Protein AF-A0A0A3J1R0-F1 (afdb_monomer_lite)

Structure (mmCIF, N/CA/C/O backbone):
data_AF-A0A0A3J1R0-F1
#
_entry.id   AF-A0A0A3J1R0-F1
#
loop_
_atom_site.group_PDB
_atom_site.id
_atom_site.type_symbol
_atom_site.label_atom_id
_atom_site.label_alt_id
_atom_site.label_comp_id
_atom_site.label_asym_id
_atom_site.label_entity_id
_atom_site.label_seq_id
_atom_site.pdbx_PDB_ins_code
_atom_site.Cartn_x
_atom_site.Cartn_y
_atom_site.Cartn_z
_atom_site.occupancy
_atom_site.B_iso_or_equiv
_atom_site.auth_seq_id
_atom_site.auth_comp_id
_atom_site.auth_asym_id
_atom_site.auth_atom_id
_atom_site.pdbx_PDB_model_num
ATOM 1 N N . MET A 1 1 ? 26.358 -34.279 31.595 1.00 42.81 1 MET A N 1
ATOM 2 C CA . MET A 1 1 ? 25.187 -33.649 30.944 1.00 42.81 1 MET A CA 1
ATOM 3 C C . MET A 1 1 ? 25.689 -32.575 29.991 1.00 42.81 1 MET A C 1
ATOM 5 O O . MET A 1 1 ? 26.320 -31.627 30.441 1.00 42.81 1 MET A O 1
ATOM 9 N N . LEU A 1 2 ? 25.519 -32.784 28.684 1.00 34.94 2 LEU A N 1
ATOM 10 C CA . LEU A 1 2 ? 26.020 -31.901 27.625 1.00 34.94 2 LEU A CA 1
ATOM 11 C C . LEU A 1 2 ? 25.063 -30.716 27.434 1.00 34.94 2 LEU A C 1
ATOM 13 O O . LEU A 1 2 ? 23.875 -30.911 27.193 1.00 34.94 2 LEU A O 1
ATOM 17 N N . LYS A 1 3 ? 25.590 -29.493 27.560 1.00 39.19 3 LYS A N 1
ATOM 18 C CA . LYS A 1 3 ? 24.887 -28.246 27.232 1.00 39.19 3 LYS A CA 1
ATOM 19 C C . LYS A 1 3 ? 24.732 -28.165 25.712 1.00 39.19 3 LYS A C 1
ATOM 21 O O . LYS A 1 3 ? 25.729 -28.180 24.995 1.00 39.19 3 LYS A O 1
ATOM 26 N N . GLY A 1 4 ? 23.493 -28.103 25.231 1.00 35.41 4 GLY A N 1
ATOM 27 C CA . GLY A 1 4 ? 23.196 -27.937 23.810 1.00 35.41 4 GLY A CA 1
ATOM 28 C C . GLY A 1 4 ? 23.630 -26.556 23.324 1.00 35.41 4 GLY A C 1
ATOM 29 O O . GLY A 1 4 ? 23.132 -25.543 23.805 1.00 35.41 4 GLY A O 1
ATOM 30 N N . VAL A 1 5 ? 24.566 -26.522 22.378 1.00 41.38 5 VAL A N 1
ATOM 31 C CA . VAL A 1 5 ? 24.935 -25.321 21.623 1.00 41.38 5 VAL A CA 1
ATOM 32 C C . VAL A 1 5 ? 24.052 -25.277 20.381 1.00 41.38 5 VAL A C 1
ATOM 34 O O . VAL A 1 5 ? 24.098 -26.189 19.556 1.00 41.38 5 VAL A O 1
ATOM 37 N N . VAL A 1 6 ? 23.242 -24.228 20.237 1.00 40.19 6 VAL A N 1
ATOM 38 C CA . VAL A 1 6 ? 22.473 -23.989 19.011 1.00 40.19 6 VAL A CA 1
ATOM 39 C C . VAL A 1 6 ? 23.379 -23.272 18.014 1.00 40.19 6 VAL A C 1
ATOM 41 O O . VAL A 1 6 ? 23.706 -22.101 18.185 1.00 40.19 6 VAL A O 1
ATOM 44 N N . ILE A 1 7 ? 23.791 -23.983 16.966 1.00 38.12 7 ILE A N 1
ATOM 45 C CA . ILE A 1 7 ? 24.486 -23.405 15.812 1.00 38.12 7 ILE A CA 1
ATOM 46 C C . ILE A 1 7 ? 23.415 -23.015 14.790 1.00 38.12 7 ILE A C 1
ATOM 48 O O . ILE A 1 7 ? 22.885 -23.873 14.084 1.00 38.12 7 ILE A O 1
ATOM 52 N N . MET A 1 8 ? 23.084 -21.725 14.695 1.00 36.69 8 MET A N 1
ATOM 53 C CA . MET A 1 8 ? 22.256 -21.217 13.598 1.00 36.69 8 MET A CA 1
ATOM 54 C C . MET A 1 8 ? 23.105 -21.124 12.327 1.00 36.69 8 MET A C 1
ATOM 56 O O . MET A 1 8 ? 23.958 -20.249 12.190 1.00 36.69 8 MET A O 1
ATOM 60 N N . LYS A 1 9 ? 22.892 -22.057 11.393 1.00 34.16 9 LYS A N 1
ATOM 61 C CA . LYS A 1 9 ? 23.435 -21.959 10.033 1.00 34.16 9 LYS A CA 1
ATOM 62 C C . LYS A 1 9 ? 22.623 -20.941 9.233 1.00 34.16 9 LYS A C 1
ATOM 64 O O . LYS A 1 9 ? 21.399 -20.942 9.290 1.00 34.16 9 LYS A O 1
ATOM 69 N N . ASN A 1 10 ? 23.339 -20.117 8.468 1.00 39.12 10 ASN A N 1
ATOM 70 C CA . ASN A 1 10 ? 22.838 -19.185 7.457 1.00 39.12 10 ASN A CA 1
ATOM 71 C C . ASN A 1 10 ? 21.892 -19.899 6.474 1.00 39.12 10 ASN A C 1
ATOM 73 O O . ASN A 1 10 ? 22.332 -20.480 5.482 1.00 39.12 10 ASN A O 1
ATOM 77 N N . ILE A 1 11 ? 20.588 -19.879 6.746 1.00 39.25 11 ILE A N 1
ATOM 78 C CA . ILE A 1 11 ? 19.568 -20.355 5.813 1.00 39.25 11 ILE A CA 1
ATOM 79 C C . ILE A 1 11 ? 19.004 -19.126 5.100 1.00 39.25 11 ILE A C 1
ATOM 81 O O . ILE A 1 11 ? 18.107 -18.458 5.592 1.00 39.25 11 ILE A O 1
ATOM 85 N N . ASN A 1 12 ? 19.592 -18.831 3.939 1.00 36.41 12 ASN A N 1
ATOM 86 C CA . ASN A 1 12 ? 18.973 -18.186 2.778 1.00 36.41 12 ASN A CA 1
ATOM 87 C C . ASN A 1 12 ? 17.839 -17.175 3.058 1.00 36.41 12 ASN A C 1
ATOM 89 O O . ASN A 1 12 ? 16.655 -17.458 2.862 1.00 36.41 12 ASN A O 1
ATOM 93 N N . ILE A 1 13 ? 18.246 -15.944 3.371 1.00 42.22 13 ILE A N 1
ATOM 94 C CA . ILE A 1 13 ? 17.407 -14.738 3.500 1.00 42.22 13 ILE A CA 1
ATOM 95 C C . ILE A 1 13 ? 16.533 -14.491 2.246 1.00 42.22 13 ILE A C 1
ATOM 97 O O . ILE A 1 13 ? 15.464 -13.898 2.333 1.00 42.22 13 ILE A O 1
ATOM 101 N N . GLN A 1 14 ? 16.908 -15.017 1.074 1.00 34.16 14 GLN A N 1
ATOM 102 C CA . GLN A 1 14 ? 16.141 -14.842 -0.167 1.00 34.16 14 GLN A CA 1
ATOM 103 C C . GLN A 1 14 ? 14.856 -15.685 -0.265 1.00 34.16 14 GLN A C 1
ATOM 105 O O . GLN A 1 14 ? 13.957 -15.312 -1.015 1.00 34.16 14 GLN A O 1
ATOM 110 N N . LYS A 1 15 ? 14.722 -16.792 0.484 1.00 32.72 15 LYS A N 1
ATOM 111 C CA . LYS A 1 15 ? 13.509 -17.641 0.445 1.00 32.72 15 LYS A CA 1
ATOM 112 C C . LYS A 1 15 ? 12.431 -17.234 1.457 1.00 32.72 15 LYS A C 1
ATOM 114 O O . LYS A 1 15 ? 11.333 -17.778 1.411 1.00 32.72 15 LYS A O 1
ATOM 119 N N . GLN A 1 16 ? 12.709 -16.282 2.350 1.00 37.44 16 GLN A N 1
ATOM 120 C CA . GLN A 1 16 ? 11.737 -15.834 3.355 1.00 37.44 16 GLN A CA 1
ATOM 121 C C . GLN A 1 16 ? 10.770 -14.755 2.851 1.00 37.44 16 GLN A C 1
ATOM 123 O O . GLN A 1 16 ? 9.673 -14.657 3.384 1.00 37.44 16 GLN A O 1
ATOM 128 N N . ASN A 1 17 ? 11.079 -14.026 1.773 1.00 35.72 17 ASN A N 1
ATOM 129 C CA . ASN A 1 17 ? 10.131 -13.051 1.203 1.00 35.72 17 ASN A CA 1
ATOM 130 C C . ASN A 1 17 ? 8.869 -13.709 0.613 1.00 35.72 17 ASN A C 1
ATOM 132 O O . ASN A 1 17 ? 7.872 -13.033 0.375 1.00 35.72 17 ASN A O 1
ATOM 136 N N . SER A 1 18 ? 8.909 -15.026 0.383 1.00 36.03 18 SER A N 1
ATOM 137 C CA . SER A 1 18 ? 7.769 -15.836 -0.043 1.00 36.03 18 SER A CA 1
ATOM 138 C C . SER A 1 18 ? 7.114 -16.610 1.100 1.00 36.03 18 SER A C 1
ATOM 140 O O . SER A 1 18 ? 6.303 -17.487 0.810 1.00 36.03 18 SER A O 1
ATOM 142 N N . LEU A 1 19 ? 7.434 -16.338 2.375 1.00 38.00 19 LEU A N 1
ATOM 143 C CA . LEU A 1 19 ? 6.594 -16.762 3.501 1.00 38.00 19 LEU A CA 1
ATOM 144 C C . LEU A 1 19 ? 5.280 -15.970 3.442 1.00 38.00 19 LEU A C 1
ATOM 146 O O . LEU A 1 19 ? 5.062 -15.026 4.185 1.00 38.00 19 LEU A O 1
ATOM 150 N N . ILE A 1 20 ? 4.441 -16.339 2.473 1.00 39.88 20 ILE A N 1
ATOM 151 C CA . ILE A 1 20 ? 3.008 -16.570 2.619 1.00 39.88 20 ILE A CA 1
ATOM 152 C C . ILE A 1 20 ? 2.370 -15.636 3.662 1.00 39.88 20 ILE A C 1
ATOM 154 O O . ILE A 1 20 ? 1.906 -16.061 4.719 1.00 39.88 20 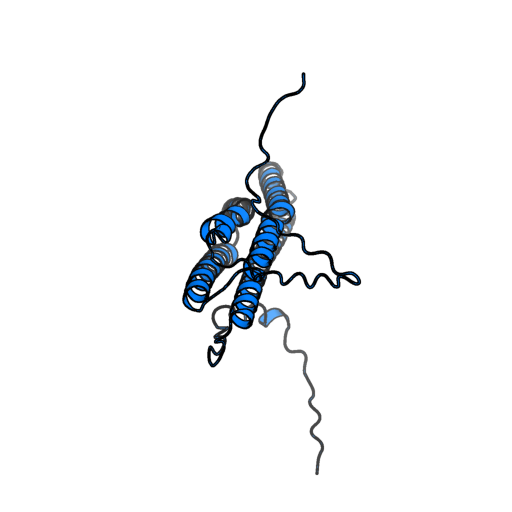ILE A O 1
ATOM 158 N N . TYR A 1 21 ? 2.284 -14.346 3.319 1.00 37.81 21 TYR A N 1
ATOM 159 C CA . TYR A 1 21 ? 1.440 -13.374 4.026 1.00 37.81 21 TYR A CA 1
ATOM 160 C C . TYR A 1 21 ? -0.044 -13.790 4.042 1.00 37.81 21 TYR A C 1
ATOM 162 O O . TYR A 1 21 ? -0.847 -13.208 4.766 1.00 37.81 21 TYR A O 1
ATOM 170 N N . SER A 1 22 ? -0.427 -14.822 3.279 1.00 33.91 22 SER A N 1
ATOM 171 C CA . SER A 1 22 ? -1.764 -15.413 3.297 1.00 33.91 22 SER A CA 1
ATOM 172 C C . SER A 1 22 ? -2.064 -16.288 4.524 1.00 33.91 22 SER A C 1
ATOM 174 O O . SER A 1 22 ? -3.219 -16.677 4.686 1.00 33.91 22 SER A O 1
ATOM 176 N N . HIS A 1 23 ? -1.098 -16.568 5.413 1.00 33.53 23 HIS A N 1
ATOM 177 C CA . HIS A 1 23 ? -1.319 -17.425 6.593 1.00 33.53 23 HIS A CA 1
ATOM 178 C C . HIS A 1 23 ? -0.860 -16.832 7.936 1.00 33.53 23 HIS A C 1
ATOM 180 O O . HIS A 1 23 ? -0.548 -17.574 8.866 1.00 33.53 23 HIS A O 1
ATOM 186 N N . LEU A 1 24 ? -0.916 -15.507 8.109 1.00 41.00 24 LEU A N 1
ATOM 187 C CA . LEU A 1 24 ? -1.026 -14.940 9.461 1.00 41.00 24 LEU A CA 1
ATOM 188 C C . LEU A 1 24 ? -2.465 -15.115 9.972 1.00 41.00 24 LEU A C 1
ATOM 190 O O . LEU A 1 24 ? -3.251 -14.170 10.058 1.00 41.00 24 LEU A O 1
ATOM 194 N N . THR A 1 25 ? -2.818 -16.354 10.311 1.00 38.19 25 THR A N 1
ATOM 195 C CA . THR A 1 25 ? -3.925 -16.644 11.227 1.00 38.19 25 THR A CA 1
ATOM 196 C C . THR A 1 25 ? -3.496 -16.149 12.603 1.00 38.19 25 THR A C 1
ATOM 198 O O . THR A 1 25 ? -2.843 -16.855 13.366 1.00 38.19 25 THR A O 1
ATOM 201 N N . ILE A 1 26 ? -3.803 -14.886 12.896 1.00 42.84 26 ILE A N 1
ATOM 202 C CA . ILE A 1 26 ? -3.755 -14.364 14.261 1.00 42.84 26 ILE A CA 1
ATOM 203 C C . ILE A 1 26 ? -4.752 -15.213 15.047 1.00 42.84 26 ILE A C 1
ATOM 205 O O . ILE A 1 26 ? -5.942 -15.201 14.727 1.00 42.84 26 ILE A O 1
ATOM 209 N N . ASN A 1 27 ? -4.269 -15.994 16.016 1.00 38.19 27 ASN A N 1
ATOM 210 C CA . ASN A 1 27 ? -5.133 -16.740 16.926 1.00 38.19 27 ASN A CA 1
ATOM 211 C C . ASN A 1 27 ? -6.065 -15.732 17.618 1.00 38.19 27 ASN A C 1
ATOM 213 O O . ASN A 1 27 ? -5.643 -14.995 18.500 1.00 38.19 27 ASN A O 1
ATOM 217 N N . GLN A 1 28 ? -7.331 -15.689 17.190 1.00 44.16 28 GLN A N 1
ATOM 218 C CA . GLN A 1 28 ? -8.393 -14.791 17.676 1.00 44.16 28 GLN A CA 1
ATOM 219 C C . GLN A 1 28 ? -8.864 -15.116 19.105 1.00 44.16 28 GLN A C 1
ATOM 221 O O . GLN A 1 28 ? -9.916 -14.652 19.540 1.00 44.16 28 GLN A O 1
ATOM 226 N N . GLN A 1 29 ? -8.131 -15.946 19.844 1.00 37.44 29 GLN A N 1
ATOM 227 C CA . GLN A 1 29 ? -8.529 -16.340 21.184 1.00 37.44 29 GLN A CA 1
ATOM 228 C C . GLN A 1 29 ? -8.137 -15.221 22.156 1.00 37.44 29 GLN A C 1
ATOM 230 O O . GLN A 1 29 ? -6.999 -15.166 22.604 1.00 37.44 29 GLN A O 1
ATOM 235 N N . GLN A 1 30 ? -9.128 -14.376 22.477 1.00 41.47 30 GLN A N 1
ATOM 236 C CA . GLN A 1 30 ? -9.169 -13.401 23.583 1.00 41.47 30 GLN A CA 1
ATOM 237 C C . GLN A 1 30 ? -8.673 -11.969 23.304 1.00 41.47 30 GLN A C 1
ATOM 239 O O . GLN A 1 30 ? -7.926 -11.408 24.098 1.00 41.47 30 GLN A O 1
ATOM 244 N N . TYR A 1 31 ? -9.167 -11.332 22.240 1.00 47.56 31 TYR A N 1
ATOM 245 C CA . TYR A 1 31 ? -9.105 -9.870 22.097 1.00 47.56 31 TYR A CA 1
ATOM 246 C C . TYR A 1 31 ? -10.525 -9.306 22.165 1.00 47.56 31 TYR A C 1
ATOM 248 O O . TYR A 1 31 ? -11.188 -9.192 21.143 1.00 47.56 31 TYR A O 1
ATOM 256 N N . ASP A 1 32 ? -11.013 -9.037 23.377 1.00 57.62 32 ASP A N 1
ATOM 257 C CA . ASP A 1 32 ? -12.401 -8.598 23.623 1.00 57.62 32 ASP A CA 1
ATOM 258 C C . ASP A 1 32 ? -12.486 -7.143 24.121 1.00 57.62 32 ASP A C 1
ATOM 260 O O . ASP A 1 32 ? -13.528 -6.686 24.593 1.00 57.62 32 ASP A O 1
ATOM 264 N N . ASN A 1 33 ? -11.386 -6.387 24.026 1.00 70.00 33 ASN A N 1
ATOM 265 C CA . ASN A 1 33 ? -11.352 -4.972 24.387 1.00 70.00 33 ASN A CA 1
ATOM 266 C C . ASN A 1 33 ? -11.019 -4.082 23.173 1.00 70.00 33 ASN A C 1
ATOM 268 O O . ASN A 1 33 ? -10.392 -4.500 22.201 1.00 70.00 33 ASN A O 1
ATOM 272 N N . ASN A 1 34 ? -11.468 -2.826 23.238 1.00 76.56 34 ASN A N 1
ATOM 273 C CA . ASN A 1 34 ? -11.277 -1.827 22.182 1.00 76.56 34 ASN A CA 1
ATOM 274 C C . ASN A 1 34 ? -9.785 -1.599 21.852 1.00 76.56 34 ASN A C 1
ATOM 276 O O . ASN A 1 34 ? -9.418 -1.467 20.688 1.00 76.56 34 ASN A O 1
ATOM 280 N N . GLU A 1 35 ? -8.909 -1.587 22.859 1.00 80.38 35 GLU A N 1
ATOM 281 C CA . GLU A 1 35 ? -7.482 -1.307 22.663 1.00 80.38 35 GLU A CA 1
ATOM 282 C C . GLU A 1 35 ? -6.797 -2.359 21.777 1.00 80.38 35 GLU A C 1
ATOM 284 O O . GLU A 1 35 ? -6.010 -2.013 20.892 1.00 80.38 35 GLU A O 1
ATOM 289 N N . ASP A 1 36 ? -7.144 -3.629 21.958 1.00 84.12 36 ASP A N 1
ATOM 290 C CA . ASP A 1 36 ? -6.614 -4.723 21.152 1.00 84.12 36 ASP A CA 1
ATOM 291 C C . ASP A 1 36 ? -7.128 -4.667 19.707 1.00 84.12 36 ASP A C 1
ATOM 293 O O . ASP A 1 36 ? -6.354 -4.854 18.763 1.00 84.12 36 ASP A O 1
ATOM 297 N N . HIS A 1 37 ? -8.405 -4.327 19.502 1.00 86.19 37 HIS A N 1
ATOM 298 C CA . HIS A 1 37 ? -8.957 -4.124 18.159 1.00 86.19 37 HIS A CA 1
ATOM 299 C C . HIS A 1 37 ? -8.250 -2.995 17.406 1.00 86.19 37 HIS A C 1
ATOM 301 O O . HIS A 1 37 ? -7.885 -3.175 16.240 1.00 86.19 37 HIS A O 1
ATOM 307 N N . VAL A 1 38 ? -8.029 -1.855 18.067 1.00 89.00 38 VAL A N 1
ATOM 308 C CA . VAL A 1 38 ? -7.306 -0.710 17.497 1.00 89.00 38 VAL A CA 1
ATOM 309 C C . VAL A 1 38 ? -5.898 -1.131 17.078 1.00 89.00 38 VAL A C 1
ATOM 311 O O . VAL A 1 38 ? -5.545 -0.969 15.909 1.00 89.00 38 VAL A O 1
ATOM 314 N N . LYS A 1 39 ? -5.123 -1.753 17.979 1.00 89.75 39 LYS A N 1
ATOM 315 C CA . LYS A 1 39 ? -3.753 -2.216 17.682 1.00 89.75 39 LYS A CA 1
ATOM 316 C C . LYS A 1 39 ? -3.710 -3.159 16.480 1.00 89.75 39 LYS A C 1
ATOM 318 O O . LYS A 1 39 ? -2.844 -3.032 15.613 1.00 89.75 39 LYS A O 1
ATOM 323 N N . LEU A 1 40 ? -4.658 -4.093 16.396 1.00 90.25 40 LEU A N 1
ATOM 324 C CA . LEU A 1 40 ? -4.738 -5.038 15.282 1.00 90.25 40 LEU A CA 1
ATOM 325 C C . LEU A 1 40 ? -5.094 -4.357 13.954 1.00 90.25 40 LEU A C 1
ATOM 327 O O . LEU A 1 40 ? -4.556 -4.743 12.914 1.00 90.25 40 LEU A O 1
ATOM 331 N N . ILE A 1 41 ? -5.968 -3.348 13.960 1.00 92.81 41 ILE A N 1
ATOM 332 C CA . ILE A 1 41 ? -6.278 -2.569 12.754 1.00 92.81 41 ILE A CA 1
ATOM 333 C C . ILE A 1 41 ? -5.049 -1.787 12.288 1.00 92.81 41 ILE A C 1
ATOM 335 O O . ILE A 1 41 ? -4.704 -1.843 11.108 1.00 92.81 41 ILE A O 1
ATOM 339 N N . GLN A 1 42 ? -4.348 -1.119 13.203 1.00 93.00 42 GLN A N 1
ATOM 340 C CA . GLN A 1 42 ? -3.128 -0.372 12.887 1.00 93.00 42 GLN A CA 1
ATOM 341 C C . GLN A 1 42 ? -2.038 -1.272 12.312 1.00 93.00 42 GLN A C 1
ATOM 343 O O . GLN A 1 42 ? -1.417 -0.935 11.304 1.00 93.00 42 GLN A O 1
ATOM 348 N N . PHE A 1 43 ? -1.856 -2.460 12.892 1.00 92.38 43 PHE A N 1
ATOM 349 C CA . PHE A 1 43 ? -0.959 -3.467 12.337 1.00 92.38 43 PHE A CA 1
ATOM 350 C C . PHE A 1 43 ? -1.323 -3.814 10.885 1.00 92.38 43 PHE A C 1
ATOM 352 O O . PHE A 1 43 ? -0.444 -3.876 10.028 1.00 92.38 43 PHE A O 1
ATOM 359 N N . ARG A 1 44 ? -2.614 -3.989 10.573 1.00 93.75 44 ARG A N 1
ATOM 360 C CA . ARG A 1 44 ? -3.063 -4.278 9.200 1.00 93.75 44 ARG A CA 1
ATOM 361 C C . ARG A 1 44 ? -2.862 -3.102 8.245 1.00 93.75 44 ARG A C 1
ATOM 363 O O . ARG A 1 44 ? -2.509 -3.336 7.093 1.00 93.75 44 ARG A O 1
ATOM 370 N N . LEU A 1 45 ? -3.057 -1.864 8.698 1.00 95.75 45 LEU A N 1
ATOM 371 C CA . LEU A 1 45 ? -2.756 -0.670 7.899 1.00 95.75 45 LEU A CA 1
ATOM 372 C C . LEU A 1 45 ? -1.258 -0.575 7.581 1.00 95.75 45 LEU A C 1
ATOM 374 O O . LEU A 1 45 ? -0.890 -0.295 6.440 1.00 95.75 45 LEU A O 1
ATOM 378 N N . ASN A 1 46 ? -0.397 -0.879 8.555 1.00 94.44 46 ASN A N 1
ATOM 379 C CA . ASN A 1 46 ? 1.049 -0.935 8.345 1.00 94.44 46 ASN A CA 1
ATOM 380 C C . ASN A 1 46 ? 1.436 -2.053 7.373 1.00 94.44 46 ASN A C 1
ATOM 382 O O . ASN A 1 46 ? 2.190 -1.809 6.436 1.00 94.44 46 ASN A O 1
ATOM 386 N N . LEU A 1 47 ? 0.856 -3.247 7.521 1.00 91.94 47 LEU A N 1
ATOM 387 C CA . LEU A 1 47 ? 1.068 -4.343 6.573 1.00 91.94 47 LEU A CA 1
ATOM 388 C C . LEU A 1 47 ? 0.645 -3.946 5.152 1.00 91.94 47 LEU A C 1
ATOM 390 O O . LEU A 1 47 ? 1.347 -4.226 4.184 1.00 91.94 47 LEU A O 1
ATOM 394 N N . PHE A 1 48 ? -0.500 -3.279 5.011 1.00 95.19 48 PHE A N 1
ATOM 395 C CA . PHE A 1 48 ? -0.955 -2.779 3.721 1.00 95.19 48 PHE A CA 1
ATOM 396 C C . PHE A 1 48 ? 0.040 -1.795 3.096 1.00 95.19 48 PHE A C 1
ATOM 398 O O . PHE A 1 48 ? 0.397 -1.947 1.925 1.00 95.19 48 PHE A O 1
ATOM 405 N N . LYS A 1 49 ? 0.533 -0.834 3.884 1.00 95.06 49 LYS A N 1
ATOM 406 C CA . LYS A 1 49 ? 1.582 0.098 3.460 1.00 95.06 49 LYS A CA 1
ATOM 407 C C . LYS A 1 49 ? 2.826 -0.647 2.963 1.00 95.06 49 LYS A C 1
ATOM 409 O O . LYS A 1 49 ? 3.290 -0.368 1.859 1.00 95.06 49 LYS A O 1
ATOM 414 N N . GLU A 1 50 ? 3.321 -1.619 3.727 1.00 94.19 50 GLU A N 1
ATOM 415 C CA . GLU A 1 50 ? 4.507 -2.410 3.368 1.00 94.19 50 GLU A CA 1
ATOM 416 C C . GLU A 1 50 ? 4.323 -3.192 2.058 1.00 94.19 50 GLU A C 1
ATOM 418 O O . GLU A 1 50 ? 5.253 -3.285 1.250 1.00 94.19 50 GLU A O 1
ATOM 423 N N . VAL A 1 51 ? 3.121 -3.724 1.800 1.00 92.25 51 VAL A N 1
ATOM 424 C CA . VAL A 1 51 ? 2.799 -4.391 0.526 1.00 92.25 51 VAL A CA 1
ATOM 425 C C . VAL A 1 51 ? 2.926 -3.412 -0.643 1.00 92.25 51 VAL A C 1
ATOM 427 O O . VAL A 1 51 ? 3.565 -3.744 -1.644 1.00 92.25 51 VAL A O 1
ATOM 430 N N . VAL A 1 52 ? 2.373 -2.201 -0.519 1.00 94.88 52 VAL A N 1
ATOM 431 C CA . VAL A 1 52 ? 2.463 -1.171 -1.570 1.00 94.88 52 VAL A CA 1
ATOM 432 C C . VAL A 1 52 ? 3.913 -0.719 -1.779 1.00 94.88 52 VAL A C 1
ATOM 434 O O . VAL A 1 52 ? 4.385 -0.687 -2.918 1.00 94.88 52 VAL A O 1
ATOM 437 N N . GLU A 1 53 ? 4.657 -0.455 -0.702 1.00 94.19 53 GLU A N 1
ATOM 438 C CA . GLU A 1 53 ? 6.077 -0.074 -0.761 1.00 94.19 53 GLU A CA 1
ATOM 439 C C . GLU A 1 53 ? 6.943 -1.170 -1.402 1.00 94.19 53 GLU A C 1
ATOM 441 O O . GLU A 1 53 ? 7.811 -0.888 -2.234 1.00 94.19 53 GLU A O 1
ATOM 446 N N . THR A 1 54 ? 6.658 -2.439 -1.107 1.00 91.50 54 THR A N 1
ATOM 447 C CA . THR A 1 54 ? 7.311 -3.577 -1.768 1.00 91.50 54 THR A CA 1
ATOM 448 C C . THR A 1 54 ? 7.019 -3.594 -3.271 1.00 91.50 54 THR A C 1
ATOM 450 O O . THR A 1 54 ? 7.912 -3.887 -4.073 1.00 91.50 54 THR A O 1
ATOM 453 N N . GLY A 1 55 ? 5.794 -3.251 -3.679 1.00 91.06 55 GLY A N 1
ATOM 454 C CA . GLY A 1 55 ? 5.429 -3.100 -5.089 1.00 91.06 55 GLY A CA 1
ATOM 455 C C . GLY A 1 55 ? 6.210 -2.005 -5.800 1.00 91.06 55 GLY A C 1
ATOM 456 O O . GLY A 1 55 ? 6.746 -2.247 -6.883 1.00 91.06 55 GLY A O 1
ATOM 457 N N . ILE A 1 56 ? 6.361 -0.845 -5.157 1.00 95.00 56 ILE A N 1
ATOM 458 C CA . ILE A 1 56 ? 7.182 0.264 -5.663 1.00 95.00 56 ILE A CA 1
ATOM 459 C C . ILE A 1 56 ? 8.619 -0.216 -5.915 1.00 95.00 56 ILE A C 1
ATOM 461 O O . ILE A 1 56 ? 9.175 0.009 -6.991 1.00 95.00 56 ILE A O 1
ATOM 465 N N . ILE A 1 57 ? 9.220 -0.933 -4.961 1.00 94.44 57 ILE A N 1
ATOM 466 C CA . ILE A 1 57 ? 10.586 -1.462 -5.102 1.00 94.44 57 ILE A CA 1
ATOM 467 C C . ILE A 1 57 ? 10.684 -2.459 -6.265 1.00 94.44 57 ILE A C 1
ATOM 469 O O . ILE A 1 57 ? 11.636 -2.401 -7.049 1.00 94.44 57 ILE A O 1
ATOM 473 N N . LYS A 1 58 ? 9.709 -3.364 -6.410 1.00 92.56 58 LYS A N 1
ATOM 474 C CA . LYS A 1 58 ? 9.680 -4.329 -7.521 1.00 92.56 58 LYS A CA 1
ATOM 475 C C . LYS A 1 58 ? 9.636 -3.630 -8.879 1.00 92.56 58 LYS A C 1
ATOM 477 O O . LYS A 1 58 ? 10.425 -3.984 -9.754 1.00 92.56 58 LYS A O 1
ATOM 482 N N . VAL A 1 59 ? 8.780 -2.619 -9.035 1.00 94.31 59 VAL A N 1
ATOM 483 C CA . VAL A 1 59 ? 8.685 -1.844 -10.282 1.00 94.31 59 VAL A CA 1
ATOM 484 C C . VAL A 1 59 ? 9.981 -1.087 -10.567 1.00 94.31 59 VAL A C 1
ATOM 486 O O . VAL A 1 59 ? 10.478 -1.145 -11.690 1.00 94.31 59 VAL A O 1
ATOM 489 N N . LYS A 1 60 ? 10.603 -0.462 -9.558 1.00 94.75 60 LYS A N 1
ATOM 490 C CA . LYS A 1 60 ? 11.923 0.175 -9.723 1.00 94.75 60 LYS A CA 1
ATOM 491 C C . LYS A 1 60 ? 12.972 -0.798 -10.234 1.00 94.75 60 LYS A C 1
ATOM 493 O O . LYS A 1 60 ? 13.708 -0.480 -11.164 1.00 94.75 60 LYS A O 1
ATOM 498 N N . ASN A 1 61 ? 13.041 -1.982 -9.633 1.00 93.69 61 ASN A N 1
ATOM 499 C CA . ASN A 1 61 ? 14.002 -3.001 -10.034 1.00 93.69 61 ASN A CA 1
ATOM 500 C C . ASN A 1 61 ? 13.756 -3.466 -11.472 1.00 93.69 61 ASN A C 1
ATOM 502 O O . ASN A 1 61 ? 14.718 -3.590 -12.230 1.00 93.69 61 ASN A O 1
ATOM 506 N N . TYR A 1 62 ? 12.491 -3.660 -11.855 1.00 93.94 62 TYR A N 1
ATOM 507 C CA . TYR A 1 62 ? 12.111 -3.981 -13.228 1.00 93.94 62 TYR A CA 1
ATOM 508 C C . TYR A 1 62 ? 12.554 -2.886 -14.208 1.00 93.94 62 TYR A C 1
ATOM 510 O O . TYR A 1 62 ? 13.297 -3.174 -15.144 1.00 93.94 62 TYR A O 1
ATOM 518 N N . LEU A 1 63 ? 12.192 -1.623 -13.959 1.00 92.56 63 LEU A N 1
ATOM 519 C CA . LEU A 1 63 ? 12.553 -0.497 -14.828 1.00 92.56 63 LEU A CA 1
ATOM 520 C C . LEU A 1 63 ? 14.074 -0.346 -14.963 1.00 92.56 63 LEU A C 1
ATOM 522 O O . LEU A 1 63 ? 14.586 -0.174 -16.067 1.00 92.56 63 LEU A O 1
ATOM 526 N N . LEU A 1 64 ? 14.825 -0.483 -13.866 1.00 91.50 64 LEU A N 1
ATOM 527 C CA . LEU A 1 64 ? 16.291 -0.434 -13.895 1.00 91.50 64 LEU A CA 1
ATOM 528 C C . LEU A 1 64 ? 16.901 -1.560 -14.739 1.00 91.50 64 LEU A C 1
ATOM 530 O O . LEU A 1 64 ? 17.884 -1.331 -15.447 1.00 91.50 64 LEU A O 1
ATOM 534 N N . GLN A 1 65 ? 16.356 -2.775 -14.654 1.00 91.81 65 GLN A N 1
ATOM 535 C CA . GLN A 1 65 ? 16.798 -3.896 -15.486 1.00 91.81 65 GLN A CA 1
ATOM 536 C C . GLN A 1 65 ? 16.448 -3.661 -16.956 1.00 91.81 65 GLN A C 1
ATOM 538 O O . GLN A 1 65 ? 17.318 -3.825 -17.813 1.00 91.81 65 GLN A O 1
ATOM 543 N N . TYR A 1 66 ? 15.228 -3.201 -17.229 1.00 90.31 66 TYR A N 1
ATOM 544 C CA . TYR A 1 66 ? 14.745 -2.908 -18.573 1.00 90.31 66 TYR A CA 1
ATOM 545 C C . TYR A 1 66 ? 15.604 -1.838 -19.266 1.00 90.31 66 TYR A C 1
ATOM 547 O O . TYR A 1 66 ? 16.062 -2.042 -20.389 1.00 90.31 66 TYR A O 1
ATOM 555 N N . ILE A 1 67 ? 15.920 -0.739 -18.569 1.00 89.19 67 ILE A N 1
ATOM 556 C CA . ILE A 1 67 ? 16.810 0.324 -19.072 1.00 89.19 67 ILE A CA 1
ATOM 557 C C . ILE A 1 67 ? 18.202 -0.236 -19.399 1.00 89.19 67 ILE A C 1
ATOM 559 O O . ILE A 1 67 ? 18.786 0.094 -20.431 1.00 89.19 67 ILE A O 1
ATOM 563 N N . LYS A 1 68 ? 18.761 -1.090 -18.530 1.00 87.69 68 LYS A N 1
ATOM 564 C CA . LYS A 1 68 ? 20.086 -1.691 -18.761 1.00 87.69 68 LYS A CA 1
ATOM 565 C C . LYS A 1 68 ? 20.102 -2.596 -19.992 1.00 87.69 68 LYS A C 1
ATOM 567 O O . LYS A 1 68 ? 21.087 -2.574 -20.725 1.00 87.69 68 LYS A O 1
ATOM 572 N N . GLN A 1 69 ? 19.042 -3.373 -20.203 1.00 88.12 69 GLN A N 1
ATOM 573 C CA . GLN A 1 69 ? 18.921 -4.291 -21.337 1.00 88.12 69 GLN A CA 1
ATOM 574 C C . GLN A 1 69 ? 18.717 -3.547 -22.664 1.00 88.12 69 GLN A C 1
ATOM 576 O O . GLN A 1 69 ? 19.280 -3.956 -23.676 1.00 88.12 69 GLN A O 1
ATOM 581 N N . ASN A 1 70 ? 18.005 -2.416 -22.648 1.00 83.69 70 ASN A N 1
ATOM 582 C CA . ASN A 1 70 ? 17.618 -1.673 -23.854 1.00 83.69 70 ASN A CA 1
ATOM 583 C C . ASN A 1 70 ? 18.424 -0.385 -24.094 1.00 83.69 70 ASN A C 1
ATOM 585 O O . ASN A 1 70 ? 18.035 0.458 -24.897 1.00 83.69 70 ASN A O 1
ATOM 589 N N . LYS A 1 71 ? 19.591 -0.233 -23.451 1.00 75.12 71 LYS A N 1
ATOM 590 C CA . LYS A 1 71 ? 20.408 0.999 -23.468 1.00 75.12 71 LYS A CA 1
ATOM 591 C C . LYS A 1 71 ? 20.727 1.552 -24.871 1.00 75.12 71 LYS A C 1
ATOM 593 O O . LYS A 1 71 ? 20.904 2.758 -25.020 1.00 75.12 71 LYS A O 1
ATOM 598 N N . ASN A 1 72 ? 20.792 0.692 -25.888 1.00 78.19 72 ASN A N 1
ATOM 599 C CA . ASN A 1 72 ? 21.130 1.066 -27.267 1.00 78.19 72 ASN A CA 1
ATOM 600 C C . ASN A 1 72 ? 19.898 1.257 -28.179 1.00 78.19 72 ASN A C 1
ATOM 602 O O . ASN A 1 72 ? 20.068 1.499 -29.374 1.00 78.19 72 ASN A O 1
ATOM 606 N N . ASN A 1 73 ? 18.672 1.150 -27.650 1.00 76.88 73 ASN A N 1
ATOM 607 C CA . ASN A 1 73 ? 17.437 1.304 -28.420 1.00 76.88 73 ASN A CA 1
ATOM 608 C C . ASN A 1 73 ? 16.838 2.712 -28.250 1.00 76.88 73 ASN A C 1
ATOM 610 O O . ASN A 1 73 ? 16.017 2.977 -27.375 1.00 76.88 73 ASN A O 1
ATOM 614 N N . TYR A 1 74 ? 17.255 3.637 -29.117 1.00 61.03 74 TYR A N 1
ATOM 615 C CA . TYR A 1 74 ? 16.876 5.052 -29.035 1.00 61.03 74 TYR A CA 1
ATOM 616 C C . TYR A 1 74 ? 15.367 5.328 -29.151 1.00 61.03 74 TYR A C 1
ATOM 618 O O . TYR A 1 74 ? 14.907 6.325 -28.602 1.00 61.03 74 TYR A O 1
ATOM 626 N N . LYS A 1 75 ? 14.593 4.481 -29.845 1.00 65.31 75 LYS A N 1
ATOM 627 C CA . LYS A 1 75 ? 13.149 4.700 -30.041 1.00 65.31 75 LYS A CA 1
ATOM 628 C C . LYS A 1 75 ? 12.342 4.335 -28.791 1.00 65.31 75 LYS A C 1
ATOM 630 O O . LYS A 1 75 ? 11.466 5.094 -28.395 1.00 65.31 75 LYS A O 1
ATOM 635 N N . GLU A 1 76 ? 12.696 3.231 -28.138 1.00 67.25 76 GLU A N 1
ATOM 636 C CA . GLU A 1 76 ? 12.083 2.802 -26.870 1.00 67.25 76 GLU A CA 1
ATOM 637 C C . GLU A 1 76 ? 12.453 3.718 -25.694 1.00 67.25 76 GLU A C 1
ATOM 639 O O . GLU A 1 76 ? 11.703 3.819 -24.727 1.00 67.25 76 GLU A O 1
ATOM 644 N N . ASN A 1 77 ? 13.572 4.445 -25.781 1.00 69.75 77 ASN A N 1
ATOM 645 C CA . ASN A 1 77 ? 14.038 5.314 -24.700 1.00 69.75 77 ASN A CA 1
ATOM 646 C C . ASN A 1 77 ? 13.107 6.502 -24.392 1.00 69.75 77 ASN A C 1
ATOM 648 O O . ASN A 1 77 ? 13.048 6.918 -23.237 1.00 69.75 77 ASN A O 1
ATOM 652 N N . ASN A 1 78 ? 12.376 7.045 -25.376 1.00 75.31 78 ASN A N 1
ATOM 653 C CA . ASN A 1 78 ? 11.457 8.166 -25.129 1.00 75.31 78 ASN A CA 1
ATOM 654 C C . ASN A 1 78 ? 10.173 7.714 -24.417 1.00 75.31 78 ASN A C 1
ATOM 656 O O . ASN A 1 78 ? 9.771 8.333 -23.436 1.00 75.31 78 ASN A O 1
AT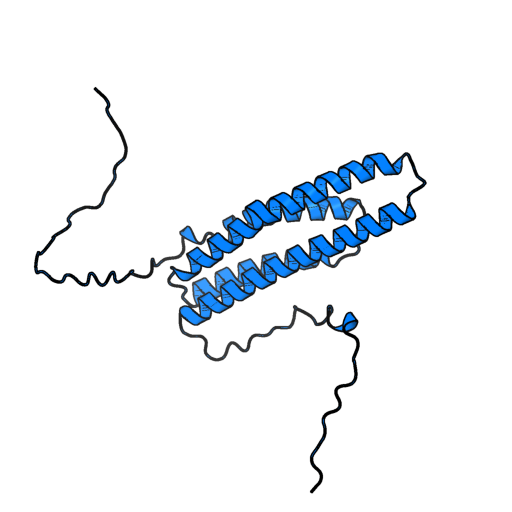OM 660 N N . GLU A 1 79 ? 9.552 6.620 -24.866 1.00 79.19 79 GLU A N 1
ATOM 661 C CA . GLU A 1 79 ? 8.371 6.042 -24.204 1.00 79.19 79 GLU A CA 1
ATOM 662 C C . GLU A 1 79 ? 8.716 5.573 -22.783 1.00 79.19 79 GLU A C 1
ATOM 664 O O . GLU A 1 79 ? 8.005 5.875 -21.824 1.00 79.19 79 GLU A O 1
ATOM 669 N N . LEU A 1 80 ? 9.878 4.934 -22.617 1.00 85.31 80 LEU A N 1
ATOM 670 C CA . LEU A 1 80 ? 10.383 4.508 -21.315 1.00 85.31 80 LEU A CA 1
ATOM 671 C C . LEU A 1 80 ? 10.628 5.684 -20.361 1.00 85.31 80 LEU A C 1
ATOM 673 O O . LEU A 1 80 ? 10.365 5.560 -19.165 1.00 85.31 80 LEU A O 1
ATOM 677 N N . LEU A 1 81 ? 11.107 6.826 -20.866 1.00 86.38 81 LEU A N 1
ATOM 678 C CA . LEU A 1 81 ? 11.304 8.024 -20.049 1.00 86.38 81 LEU A CA 1
ATOM 679 C C . LEU A 1 81 ? 9.979 8.511 -19.453 1.00 86.38 81 LEU A C 1
ATOM 681 O O . LEU A 1 81 ? 9.939 8.819 -18.262 1.00 86.38 81 LEU A O 1
ATOM 685 N N . HIS A 1 82 ? 8.909 8.537 -20.250 1.00 88.19 82 HIS A N 1
ATOM 686 C CA . HIS A 1 82 ? 7.580 8.925 -19.775 1.00 88.19 82 HIS A CA 1
ATOM 687 C C . HIS A 1 82 ? 7.060 7.964 -18.703 1.00 88.19 82 HIS A C 1
ATOM 689 O O . HIS A 1 82 ? 6.684 8.414 -17.622 1.00 88.19 82 HIS A O 1
ATOM 695 N N . ILE A 1 83 ? 7.147 6.651 -18.940 1.00 90.75 83 ILE A N 1
ATOM 696 C CA . ILE A 1 83 ? 6.733 5.626 -17.964 1.00 90.75 83 ILE A CA 1
ATOM 697 C C . ILE A 1 83 ? 7.497 5.783 -16.641 1.00 90.75 83 ILE A C 1
ATOM 699 O O . ILE A 1 83 ? 6.907 5.717 -15.561 1.00 90.75 83 ILE A O 1
ATOM 703 N N . VAL A 1 84 ? 8.811 6.017 -16.707 1.00 93.00 84 VAL A N 1
ATOM 704 C CA . VAL A 1 84 ? 9.648 6.222 -15.516 1.00 93.00 84 VAL A CA 1
ATOM 705 C C . VAL A 1 84 ? 9.245 7.498 -14.777 1.00 93.00 84 VAL A C 1
ATOM 707 O O . VAL A 1 84 ? 9.107 7.465 -13.555 1.00 93.00 84 VAL A O 1
ATOM 710 N N . GLN A 1 85 ? 9.044 8.609 -15.486 1.00 92.69 85 GLN A N 1
ATOM 711 C CA . GLN A 1 85 ? 8.625 9.877 -14.882 1.00 92.69 85 GLN A CA 1
ATOM 712 C C . GLN A 1 85 ? 7.260 9.752 -14.198 1.00 92.69 85 GLN A C 1
ATOM 714 O O . GLN A 1 85 ? 7.110 10.173 -13.049 1.00 92.69 85 GLN A O 1
ATOM 719 N N . ASP A 1 86 ? 6.292 9.123 -14.861 1.00 93.25 86 ASP A N 1
ATOM 720 C CA . ASP A 1 86 ? 4.955 8.911 -14.310 1.00 93.25 86 ASP A CA 1
ATOM 721 C C . ASP A 1 86 ? 4.967 7.992 -13.092 1.00 93.25 86 ASP A C 1
ATOM 723 O O . ASP A 1 86 ? 4.283 8.265 -12.099 1.00 93.25 86 ASP A O 1
ATOM 727 N N . PHE A 1 87 ? 5.778 6.934 -13.124 1.00 96.06 87 PHE A N 1
ATOM 728 C CA . PHE A 1 87 ? 5.956 6.060 -11.972 1.00 96.06 87 PHE A CA 1
ATOM 729 C C . PHE A 1 87 ? 6.590 6.801 -10.785 1.00 96.06 87 PHE A C 1
ATOM 731 O O . PHE A 1 87 ? 6.105 6.676 -9.660 1.00 96.06 87 PHE A O 1
ATOM 738 N N . LEU A 1 88 ? 7.638 7.601 -11.017 1.00 95.06 88 LEU A N 1
ATOM 739 C CA . LEU A 1 88 ? 8.290 8.382 -9.958 1.00 95.06 88 LEU A CA 1
ATOM 740 C C . LEU A 1 88 ? 7.336 9.402 -9.329 1.00 95.06 88 LEU A C 1
ATOM 742 O O . LEU A 1 88 ? 7.289 9.512 -8.105 1.00 95.06 88 LEU A O 1
ATOM 746 N N . ARG A 1 89 ? 6.531 10.090 -10.148 1.00 95.94 89 ARG A N 1
ATOM 747 C CA . ARG A 1 89 ? 5.474 10.983 -9.656 1.00 95.94 89 ARG A CA 1
ATOM 748 C C . ARG A 1 89 ? 4.450 10.224 -8.812 1.00 95.94 89 ARG A C 1
ATOM 750 O O . ARG A 1 89 ? 4.105 10.669 -7.725 1.00 95.94 89 ARG A O 1
ATOM 757 N N . SER A 1 90 ? 4.006 9.056 -9.274 1.00 95.75 90 SER A N 1
ATOM 758 C CA . SER A 1 90 ? 3.040 8.227 -8.539 1.00 95.75 90 SER A CA 1
ATOM 759 C C . SER A 1 90 ? 3.595 7.762 -7.187 1.00 95.75 90 SER A C 1
ATOM 761 O O . SER A 1 90 ? 2.882 7.774 -6.185 1.00 95.75 90 SER A O 1
ATOM 763 N N . GLU A 1 91 ? 4.878 7.389 -7.125 1.00 96.75 91 GLU A N 1
ATOM 764 C CA . GLU A 1 91 ? 5.559 7.083 -5.863 1.00 96.75 91 GLU A CA 1
ATOM 765 C C . GLU A 1 91 ? 5.582 8.293 -4.920 1.00 96.75 91 GLU A C 1
ATOM 767 O O . GLU A 1 91 ? 5.336 8.143 -3.721 1.00 96.75 91 GLU A O 1
ATOM 772 N N . GLU A 1 92 ? 5.921 9.475 -5.432 1.00 95.00 92 GLU A N 1
ATOM 773 C CA . GLU A 1 92 ? 5.970 10.702 -4.636 1.00 95.00 92 GLU A CA 1
ATOM 774 C C . GLU A 1 92 ? 4.588 11.064 -4.080 1.00 95.00 92 GLU A C 1
ATOM 776 O O . GLU A 1 92 ? 4.452 11.304 -2.878 1.00 95.00 92 GLU A O 1
ATOM 781 N N . GLU A 1 93 ? 3.548 10.996 -4.911 1.00 94.81 93 GLU A N 1
ATOM 782 C CA . GLU A 1 93 ? 2.162 11.208 -4.492 1.00 94.81 93 GLU A CA 1
ATOM 783 C C . GLU A 1 93 ? 1.730 10.196 -3.423 1.00 94.81 93 GLU A C 1
ATOM 785 O O . GLU A 1 93 ? 1.131 10.581 -2.416 1.00 94.81 93 GLU A O 1
ATOM 790 N N . PHE A 1 94 ? 2.106 8.920 -3.552 1.00 95.69 94 PHE A N 1
ATOM 791 C CA . PHE A 1 94 ? 1.847 7.936 -2.500 1.00 95.69 94 PHE A CA 1
ATOM 792 C C . PHE A 1 94 ? 2.582 8.272 -1.196 1.00 95.69 94 PHE A C 1
ATOM 794 O O . PHE A 1 94 ? 1.997 8.162 -0.117 1.00 95.69 94 PHE A O 1
ATOM 801 N N . LYS A 1 95 ? 3.840 8.721 -1.258 1.00 94.00 95 LYS A N 1
ATOM 802 C CA . LYS A 1 95 ? 4.597 9.107 -0.054 1.00 94.00 95 LYS A CA 1
ATOM 803 C C . LYS A 1 95 ? 4.002 10.319 0.651 1.00 94.00 95 LYS A C 1
ATOM 805 O O . LYS A 1 95 ? 3.974 10.342 1.880 1.00 94.00 95 LYS A O 1
ATOM 810 N N . ILE A 1 96 ? 3.550 11.313 -0.107 1.00 92.50 96 ILE A N 1
ATOM 811 C CA . ILE A 1 96 ? 3.004 12.554 0.448 1.00 92.50 96 ILE A CA 1
ATOM 812 C C . ILE A 1 96 ? 1.560 12.341 0.896 1.00 92.50 96 ILE A C 1
ATOM 814 O O . ILE A 1 96 ? 1.228 12.573 2.056 1.00 92.50 96 ILE A O 1
ATOM 818 N N . HIS A 1 97 ? 0.694 11.889 -0.005 1.00 93.06 97 HIS A N 1
ATOM 819 C CA . HIS A 1 97 ? -0.746 11.821 0.226 1.00 93.06 97 HIS A CA 1
ATOM 820 C C . HIS A 1 97 ? -1.188 10.451 0.731 1.00 93.06 97 HIS A C 1
ATOM 822 O O . HIS A 1 97 ? -1.960 10.376 1.688 1.00 93.06 97 HIS A O 1
ATOM 828 N N . GLY A 1 98 ? -0.671 9.368 0.148 1.00 94.12 98 GLY A N 1
ATOM 829 C CA . GLY A 1 98 ? -1.024 8.004 0.545 1.00 94.12 98 GLY A CA 1
ATOM 830 C C . GLY A 1 98 ? -0.648 7.693 1.992 1.00 94.12 98 GLY A C 1
ATOM 831 O O . GLY A 1 98 ? -1.516 7.377 2.806 1.00 94.12 98 GLY A O 1
ATOM 832 N N . ILE A 1 99 ? 0.628 7.859 2.346 1.00 94.00 99 ILE A N 1
ATOM 833 C CA . ILE A 1 99 ? 1.123 7.616 3.710 1.00 94.00 99 ILE A CA 1
ATOM 834 C C . ILE A 1 99 ? 0.469 8.574 4.712 1.00 94.00 99 ILE A C 1
ATOM 836 O O . ILE A 1 99 ? 0.082 8.144 5.797 1.00 94.00 99 ILE A O 1
ATOM 840 N N . SER A 1 100 ? 0.300 9.851 4.356 1.00 94.00 100 SER A N 1
ATOM 841 C CA . SER A 1 100 ? -0.393 10.819 5.217 1.00 94.00 100 SER A CA 1
ATOM 842 C C . SER A 1 100 ? -1.828 10.380 5.517 1.00 94.00 100 SER A C 1
ATOM 844 O O . SER A 1 100 ? -2.255 10.405 6.672 1.00 94.00 100 SER A O 1
ATOM 846 N N . THR A 1 101 ? -2.544 9.880 4.508 1.00 94.56 101 THR A N 1
ATOM 847 C CA . THR A 1 101 ? -3.911 9.368 4.668 1.00 94.56 101 THR A CA 1
ATOM 848 C C . THR A 1 101 ? -3.950 8.145 5.583 1.00 94.56 101 THR A C 1
ATOM 850 O O . THR A 1 101 ? -4.758 8.105 6.508 1.00 94.56 101 THR A O 1
ATOM 853 N N . LEU A 1 102 ? -3.042 7.182 5.398 1.00 95.88 102 LEU A N 1
ATOM 854 C CA . LEU A 1 102 ? -2.940 6.004 6.271 1.00 95.88 102 LEU A CA 1
ATOM 855 C C . LEU A 1 102 ? -2.642 6.383 7.728 1.00 95.88 102 LEU A C 1
ATOM 857 O O . LEU A 1 102 ? -3.273 5.853 8.643 1.00 95.88 102 LEU A O 1
ATOM 861 N N . ASN A 1 103 ? -1.732 7.333 7.948 1.00 94.12 103 ASN A N 1
ATOM 862 C CA . ASN A 1 103 ? -1.415 7.833 9.285 1.00 94.12 103 ASN A CA 1
ATOM 863 C C . ASN A 1 103 ? -2.613 8.556 9.912 1.00 94.12 103 ASN A C 1
ATOM 865 O O . ASN A 1 103 ? -2.913 8.339 11.084 1.00 94.12 103 ASN A O 1
ATOM 869 N N . LYS A 1 104 ? -3.329 9.380 9.135 1.00 93.69 104 LYS A N 1
ATOM 870 C CA . LYS A 1 104 ? -4.552 10.055 9.588 1.00 93.69 104 LYS A CA 1
ATOM 871 C C . LYS A 1 104 ? -5.601 9.036 10.040 1.00 93.69 104 LYS A C 1
ATOM 873 O O . LYS A 1 104 ? -6.094 9.143 11.156 1.00 93.69 104 LYS A O 1
ATOM 878 N N . ILE A 1 105 ? -5.879 8.024 9.218 1.00 94.31 105 ILE A N 1
ATOM 879 C CA . ILE A 1 105 ? -6.804 6.922 9.535 1.00 94.31 105 ILE A CA 1
ATOM 880 C C . ILE A 1 105 ? -6.371 6.213 10.821 1.00 94.31 105 ILE A C 1
ATOM 882 O O . ILE A 1 105 ? -7.188 6.015 11.717 1.00 94.31 105 ILE A O 1
ATOM 886 N N . SER A 1 106 ? -5.087 5.858 10.928 1.00 93.94 106 SER A N 1
ATOM 887 C CA . SER A 1 106 ? -4.533 5.190 12.109 1.00 93.94 106 SER A CA 1
ATOM 888 C C . SER A 1 106 ? -4.774 6.002 13.383 1.00 93.94 106 SER A C 1
ATOM 890 O O . SER A 1 106 ? -5.275 5.454 14.363 1.00 93.94 106 SER A O 1
ATOM 892 N N . ASN A 1 107 ? -4.479 7.303 13.348 1.00 91.00 107 ASN A N 1
ATOM 893 C CA . ASN A 1 107 ? -4.660 8.208 14.483 1.00 91.00 107 ASN A CA 1
ATOM 894 C C . ASN A 1 107 ? -6.140 8.414 14.824 1.00 91.00 107 ASN A C 1
ATOM 896 O O . ASN A 1 107 ? -6.509 8.462 15.993 1.00 91.00 107 ASN A O 1
ATOM 900 N N . GLU A 1 108 ? -7.009 8.531 13.819 1.00 89.81 108 GLU A N 1
ATOM 901 C CA . GLU A 1 108 ? -8.442 8.682 14.062 1.00 89.81 108 GLU A CA 1
ATOM 902 C C . GLU A 1 108 ? -9.016 7.443 14.750 1.00 89.81 108 GLU A C 1
ATOM 904 O O . GLU A 1 108 ? -9.740 7.593 15.731 1.00 89.81 108 GLU A O 1
ATOM 909 N N . ILE A 1 109 ? -8.645 6.236 14.307 1.00 90.75 109 ILE A N 1
ATOM 910 C CA . ILE A 1 109 ? -9.104 4.968 14.896 1.00 90.75 109 ILE A CA 1
ATOM 911 C C . ILE A 1 109 ? -8.715 4.852 16.379 1.00 90.75 109 ILE A C 1
ATOM 913 O O . ILE A 1 109 ? -9.513 4.344 17.167 1.00 90.75 109 ILE A O 1
ATOM 917 N N . GLU A 1 110 ? -7.558 5.376 16.801 1.00 88.81 110 GLU A N 1
ATOM 918 C CA . GLU A 1 110 ? -7.149 5.384 18.221 1.00 88.81 110 GLU A CA 1
ATOM 919 C C . GLU A 1 110 ? -8.123 6.127 19.136 1.00 88.81 110 GLU A C 1
ATOM 921 O O . GLU A 1 110 ? -8.256 5.797 20.325 1.00 88.81 110 GLU A O 1
ATOM 926 N N . LEU A 1 111 ? -8.794 7.135 18.581 1.00 86.19 111 LEU A N 1
ATOM 927 C CA . LEU A 1 111 ? -9.747 7.984 19.285 1.00 86.19 111 LEU A CA 1
ATOM 928 C C . LEU A 1 111 ? -11.165 7.404 19.269 1.00 86.19 111 LEU A C 1
ATOM 930 O O . LEU A 1 111 ? -12.034 7.943 19.959 1.00 86.19 111 LEU A O 1
ATOM 934 N N . LYS A 1 112 ? -1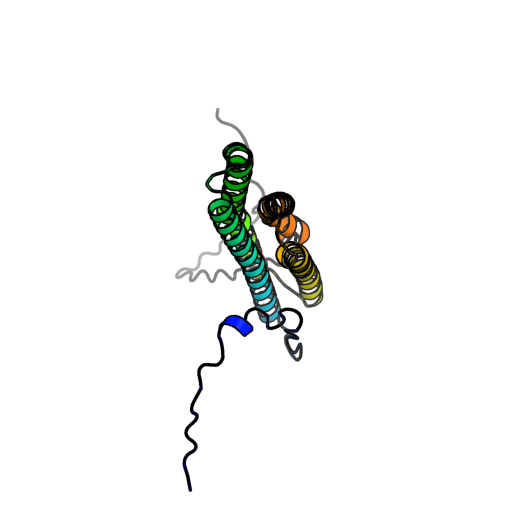1.408 6.328 18.509 1.00 86.50 112 LYS A N 1
ATOM 935 C CA . LYS A 1 112 ? -12.733 5.729 18.333 1.00 86.50 112 LYS A CA 1
ATOM 936 C C . LYS A 1 112 ? -13.046 4.625 19.337 1.00 86.50 112 LYS A C 1
ATOM 938 O O . LYS A 1 112 ? -12.170 4.039 19.978 1.00 86.50 112 LYS A O 1
ATOM 943 N N . ASN A 1 113 ? -14.339 4.329 19.471 1.00 85.44 113 ASN A N 1
ATOM 944 C CA . ASN A 1 113 ? -14.796 3.143 20.183 1.00 85.44 113 ASN A CA 1
ATOM 945 C C . ASN A 1 113 ? -14.974 1.972 19.208 1.00 85.44 113 ASN A C 1
ATOM 947 O O . ASN A 1 113 ? -16.044 1.798 18.624 1.00 85.44 113 ASN A O 1
ATOM 951 N N . VAL A 1 114 ? -13.918 1.181 19.016 1.00 86.69 114 VAL A N 1
ATOM 952 C CA . VAL A 1 114 ? -13.918 0.056 18.076 1.00 86.69 114 VAL A CA 1
ATOM 953 C C . VAL A 1 114 ? -14.434 -1.203 18.771 1.00 86.69 114 VAL A C 1
ATOM 955 O O . VAL A 1 114 ? -13.694 -1.953 19.414 1.00 86.69 114 VAL A O 1
ATOM 958 N N . ASN A 1 115 ? -15.737 -1.448 18.631 1.00 85.62 115 ASN A N 1
ATOM 959 C CA . ASN A 1 115 ? -16.332 -2.721 19.029 1.00 85.62 115 ASN A CA 1
ATOM 960 C C . ASN A 1 115 ? -15.981 -3.841 18.027 1.00 85.62 115 ASN A C 1
ATOM 962 O O . ASN A 1 115 ? -15.392 -3.604 16.971 1.00 85.62 115 ASN A O 1
ATOM 966 N N . ILE A 1 116 ? -16.363 -5.072 18.366 1.00 85.19 116 ILE A N 1
ATOM 967 C CA . ILE A 1 116 ? -16.049 -6.264 17.571 1.00 85.19 116 ILE A CA 1
ATOM 968 C C . ILE A 1 116 ? -16.609 -6.217 16.139 1.00 85.19 116 ILE A C 1
ATOM 970 O O . ILE A 1 116 ? -15.972 -6.723 15.214 1.00 85.19 116 ILE A O 1
ATOM 974 N N . ASP A 1 117 ? -17.771 -5.599 15.927 1.00 88.62 117 ASP A N 1
ATOM 975 C CA . ASP A 1 117 ? -18.409 -5.534 14.609 1.00 88.62 117 ASP A CA 1
ATOM 976 C C . ASP A 1 117 ? -17.703 -4.520 13.704 1.00 88.62 117 ASP A C 1
ATOM 978 O O . ASP A 1 117 ? -17.354 -4.848 12.568 1.00 88.62 117 ASP A O 1
ATOM 982 N N . ILE A 1 118 ? -17.376 -3.342 14.245 1.00 90.19 118 ILE A N 1
ATOM 983 C CA . ILE A 1 118 ? -16.566 -2.322 13.563 1.00 90.19 118 ILE A CA 1
ATOM 984 C C . ILE A 1 118 ? -15.185 -2.898 13.231 1.00 90.19 118 ILE A C 1
ATOM 986 O O . ILE A 1 118 ? -14.704 -2.768 12.106 1.00 90.19 118 ILE A O 1
ATOM 990 N N . TYR A 1 119 ? -14.556 -3.591 14.184 1.00 90.12 119 TYR A N 1
ATOM 991 C CA . TYR A 1 119 ? -13.276 -4.258 13.960 1.00 90.12 119 TYR A CA 1
ATOM 992 C C . TYR A 1 119 ? -13.331 -5.240 12.782 1.00 90.12 119 TYR A C 1
ATOM 994 O O . TYR A 1 119 ? -12.453 -5.214 11.911 1.00 90.12 119 TYR A O 1
ATOM 1002 N N . LYS A 1 120 ? -14.357 -6.102 12.738 1.00 89.25 120 LYS A N 1
ATOM 1003 C CA . LYS A 1 120 ? -14.550 -7.076 11.653 1.00 89.25 120 LYS A CA 1
ATOM 1004 C C . LYS A 1 120 ? -14.742 -6.382 10.310 1.00 89.25 120 LYS A C 1
ATOM 1006 O O . LYS A 1 120 ? -14.151 -6.818 9.319 1.00 89.25 120 LYS A O 1
ATOM 1011 N N . GLU A 1 121 ? -15.531 -5.314 10.271 1.00 93.31 121 GLU A N 1
ATOM 1012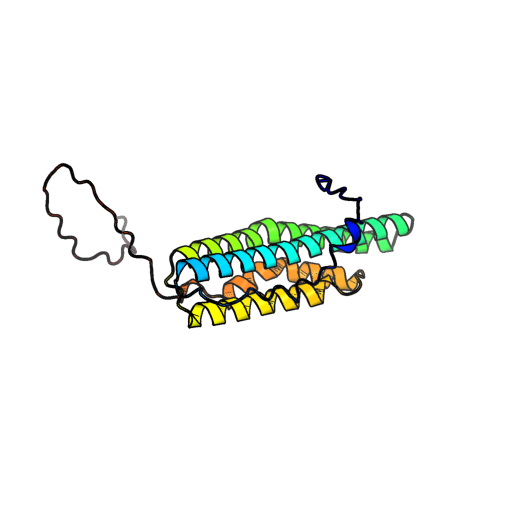 C CA . GLU A 1 121 ? -15.783 -4.549 9.053 1.00 93.31 121 GLU A CA 1
ATOM 1013 C C . GLU A 1 121 ? -14.507 -3.893 8.513 1.00 93.31 121 GLU A C 1
ATOM 1015 O O . GLU A 1 121 ? -14.127 -4.155 7.368 1.00 93.31 121 GLU A O 1
ATOM 1020 N N . LEU A 1 122 ? -13.796 -3.126 9.343 1.00 93.88 122 LEU A N 1
ATOM 1021 C CA . LEU A 1 122 ? -12.546 -2.472 8.946 1.00 93.88 122 LEU A CA 1
ATOM 1022 C C . LEU A 1 122 ? -11.492 -3.498 8.530 1.00 93.88 122 LEU A C 1
ATOM 1024 O O . LEU A 1 122 ? -10.835 -3.343 7.502 1.00 93.88 122 LEU A O 1
ATOM 1028 N N . THR A 1 123 ? -11.372 -4.595 9.280 1.00 92.75 123 THR A N 1
ATOM 1029 C CA . THR A 1 123 ? -10.458 -5.691 8.940 1.00 92.75 123 THR A CA 1
ATOM 1030 C C . THR A 1 123 ? -10.787 -6.289 7.576 1.00 92.75 123 THR A C 1
ATOM 1032 O O . THR A 1 123 ? -9.878 -6.534 6.781 1.00 92.75 123 THR A O 1
ATOM 1035 N N . ARG A 1 124 ? -12.071 -6.512 7.270 1.00 96.06 124 ARG A N 1
ATOM 1036 C CA . ARG A 1 124 ? -12.506 -7.019 5.962 1.00 96.06 124 ARG A CA 1
ATOM 1037 C C . ARG A 1 124 ? -12.110 -6.058 4.840 1.00 96.06 124 ARG A C 1
ATOM 1039 O O . ARG A 1 124 ? -11.600 -6.518 3.819 1.00 96.06 124 ARG A O 1
ATOM 1046 N N . ILE A 1 125 ? -12.316 -4.757 5.035 1.00 96.75 125 ILE A N 1
ATOM 1047 C CA . ILE A 1 125 ? -11.975 -3.718 4.053 1.00 96.75 125 ILE A CA 1
ATOM 1048 C C . ILE A 1 125 ? -10.460 -3.675 3.817 1.00 96.75 125 ILE A C 1
ATOM 1050 O O . ILE A 1 125 ? -10.018 -3.810 2.677 1.00 96.75 125 ILE A O 1
ATOM 1054 N N . ILE A 1 126 ? -9.654 -3.581 4.880 1.00 96.75 126 ILE A N 1
ATOM 1055 C CA . ILE A 1 126 ? -8.186 -3.527 4.767 1.00 96.75 126 ILE A CA 1
ATOM 1056 C C . ILE A 1 126 ? -7.650 -4.801 4.107 1.00 96.75 126 ILE A C 1
ATOM 1058 O O . ILE A 1 126 ? -6.807 -4.731 3.215 1.00 96.75 126 ILE A O 1
ATOM 1062 N N . ASN A 1 127 ? -8.168 -5.973 4.481 1.00 94.19 127 ASN A N 1
ATOM 1063 C CA . ASN A 1 127 ? -7.754 -7.235 3.868 1.00 94.19 127 ASN A CA 1
ATOM 1064 C C . ASN A 1 127 ? -8.092 -7.297 2.375 1.00 94.19 127 ASN A C 1
ATOM 1066 O O . ASN A 1 127 ? -7.326 -7.879 1.607 1.00 94.19 127 ASN A O 1
ATOM 1070 N N . ASN A 1 128 ? -9.207 -6.700 1.950 1.00 96.19 128 ASN A N 1
ATOM 1071 C CA . ASN A 1 128 ? -9.545 -6.609 0.535 1.00 96.19 128 ASN A CA 1
ATOM 1072 C C . ASN A 1 128 ? -8.533 -5.738 -0.225 1.00 96.19 128 ASN A C 1
ATOM 1074 O O . ASN A 1 128 ? -8.028 -6.158 -1.264 1.00 96.19 128 ASN A O 1
ATOM 1078 N N . HIS A 1 129 ? -8.161 -4.583 0.334 1.00 96.00 129 HIS A N 1
ATOM 1079 C CA . HIS A 1 129 ? -7.110 -3.723 -0.224 1.00 96.00 129 HIS A CA 1
ATOM 1080 C C . HIS A 1 129 ? -5.749 -4.430 -0.289 1.00 96.00 129 HIS A C 1
ATOM 1082 O O . HIS A 1 129 ? -5.094 -4.409 -1.329 1.00 96.00 129 HIS A O 1
ATOM 1088 N N . ILE A 1 130 ? -5.353 -5.150 0.767 1.00 94.38 130 ILE A N 1
ATOM 1089 C CA . ILE A 1 130 ? -4.133 -5.981 0.775 1.00 94.38 130 ILE A CA 1
ATOM 1090 C C . ILE A 1 130 ? -4.183 -7.047 -0.323 1.00 94.38 130 ILE A C 1
ATOM 1092 O O . ILE A 1 130 ? -3.178 -7.296 -0.995 1.00 94.38 130 ILE A O 1
ATOM 1096 N N . LYS A 1 131 ? -5.333 -7.701 -0.508 1.00 94.81 131 LYS A N 1
ATOM 1097 C CA . LYS A 1 131 ? -5.513 -8.727 -1.538 1.00 94.81 131 LYS A CA 1
ATOM 1098 C C . LYS A 1 131 ? -5.352 -8.132 -2.937 1.00 94.81 131 LYS A C 1
ATOM 1100 O O . LYS A 1 131 ? -4.560 -8.660 -3.714 1.00 94.81 131 LYS A O 1
ATOM 1105 N N . ILE A 1 132 ? -6.028 -7.019 -3.224 1.00 92.75 132 ILE A N 1
ATOM 1106 C CA . ILE A 1 132 ? -5.921 -6.304 -4.505 1.00 92.75 132 ILE A CA 1
ATOM 1107 C C . ILE A 1 132 ? -4.470 -5.885 -4.763 1.00 92.75 132 ILE A C 1
ATOM 1109 O O . ILE A 1 132 ? -3.931 -6.181 -5.830 1.00 92.75 132 ILE A O 1
ATOM 1113 N N . ALA A 1 133 ? -3.809 -5.276 -3.772 1.00 93.19 133 ALA A N 1
ATOM 1114 C CA . ALA A 1 133 ? -2.409 -4.874 -3.878 1.00 93.19 133 ALA A CA 1
ATOM 1115 C C . ALA A 1 133 ? -1.511 -6.065 -4.242 1.00 93.19 133 ALA A C 1
ATOM 1117 O O . ALA A 1 133 ? -0.715 -5.990 -5.175 1.00 93.19 133 ALA A O 1
ATOM 1118 N N . ASN A 1 134 ? -1.677 -7.197 -3.555 1.00 90.56 134 ASN A N 1
ATOM 1119 C CA . ASN A 1 134 ? -0.911 -8.409 -3.830 1.00 90.56 134 ASN A CA 1
ATOM 1120 C C . ASN A 1 134 ? -1.189 -8.990 -5.223 1.00 90.56 134 ASN A C 1
ATOM 1122 O O . ASN A 1 134 ? -0.249 -9.383 -5.912 1.00 90.56 134 ASN A O 1
ATOM 1126 N N . GLU A 1 135 ? -2.447 -9.042 -5.661 1.00 90.75 135 GLU A N 1
ATOM 1127 C CA . GLU A 1 135 ? -2.813 -9.513 -7.005 1.00 90.75 135 GLU A CA 1
ATOM 1128 C C . GLU A 1 135 ? -2.263 -8.607 -8.112 1.00 90.75 135 GLU A C 1
ATOM 1130 O O . GLU A 1 135 ? -1.963 -9.073 -9.217 1.00 90.75 135 GLU A O 1
ATOM 1135 N N . LEU A 1 136 ? -2.104 -7.315 -7.828 1.00 88.50 136 LEU A N 1
ATOM 1136 C CA . LEU A 1 136 ? -1.490 -6.359 -8.737 1.00 88.50 136 LEU A CA 1
ATOM 1137 C C . LEU A 1 136 ? 0.041 -6.521 -8.769 1.00 88.50 136 LEU A C 1
ATOM 1139 O O . LEU A 1 136 ? 0.636 -6.627 -9.841 1.00 88.50 136 LEU A O 1
ATOM 1143 N N . ILE A 1 137 ? 0.675 -6.610 -7.603 1.00 87.00 137 ILE A N 1
ATOM 1144 C CA . ILE A 1 137 ? 2.134 -6.531 -7.441 1.00 87.00 137 ILE A CA 1
ATOM 1145 C C . ILE A 1 137 ? 2.847 -7.873 -7.685 1.00 87.00 137 ILE A C 1
ATOM 1147 O O . ILE A 1 137 ? 4.024 -7.887 -8.047 1.00 87.00 137 ILE A O 1
ATOM 1151 N N . ASN A 1 138 ? 2.182 -9.010 -7.461 1.00 86.00 138 ASN A N 1
ATOM 1152 C CA . ASN A 1 138 ? 2.832 -10.328 -7.518 1.00 86.00 138 ASN A CA 1
ATOM 1153 C C . ASN A 1 138 ? 2.734 -11.036 -8.873 1.00 86.00 138 ASN A C 1
ATOM 1155 O O . ASN A 1 138 ? 3.343 -12.093 -9.029 1.00 86.00 138 ASN A O 1
ATOM 1159 N N . LYS A 1 139 ? 2.003 -10.489 -9.849 1.00 89.25 139 LYS A N 1
ATOM 1160 C CA . LYS A 1 139 ? 2.091 -10.994 -11.228 1.00 89.25 139 LYS A CA 1
ATOM 1161 C C . LYS A 1 139 ? 3.364 -10.471 -11.896 1.00 89.25 139 LYS A C 1
ATOM 1163 O O . LYS A 1 139 ? 3.952 -9.492 -11.442 1.00 89.25 139 LYS A O 1
ATOM 1168 N N . GLU A 1 140 ? 3.763 -11.138 -12.972 1.00 90.56 140 GLU A N 1
ATOM 1169 C CA . GLU A 1 140 ? 4.891 -10.732 -13.809 1.00 90.56 140 GLU A CA 1
ATOM 1170 C C . GLU A 1 140 ? 4.743 -9.273 -14.260 1.00 90.56 140 GLU A C 1
ATOM 1172 O O . GLU A 1 140 ? 3.650 -8.851 -14.635 1.00 90.56 140 GLU A O 1
ATOM 1177 N N . ILE A 1 141 ? 5.826 -8.499 -14.149 1.00 90.06 141 ILE A N 1
ATOM 1178 C CA . ILE A 1 141 ? 5.846 -7.068 -14.463 1.00 90.06 141 ILE A CA 1
ATOM 1179 C C . ILE A 1 141 ? 6.340 -6.893 -15.898 1.00 90.06 141 ILE A C 1
ATOM 1181 O O . ILE A 1 141 ? 7.438 -7.330 -16.234 1.00 90.06 141 ILE A O 1
ATOM 1185 N N . ASP A 1 142 ? 5.537 -6.207 -16.703 1.00 91.19 142 ASP A N 1
ATOM 1186 C CA . ASP A 1 142 ? 5.887 -5.661 -18.011 1.00 91.19 142 ASP A CA 1
ATOM 1187 C C . ASP A 1 142 ? 5.616 -4.141 -18.030 1.00 91.19 142 ASP A C 1
ATOM 1189 O O . ASP A 1 142 ? 5.095 -3.589 -17.055 1.00 91.19 142 ASP A O 1
ATOM 1193 N N . LEU A 1 143 ? 5.973 -3.444 -19.115 1.00 88.88 143 LEU A N 1
ATOM 1194 C CA . LEU A 1 143 ? 5.791 -1.989 -19.224 1.00 88.88 143 LEU A CA 1
ATOM 1195 C C . LEU A 1 143 ? 4.326 -1.552 -19.078 1.00 88.88 143 LEU A C 1
ATOM 1197 O O . LEU A 1 143 ? 4.048 -0.599 -18.354 1.00 88.88 143 LEU A O 1
ATOM 1201 N N . LEU A 1 144 ? 3.387 -2.273 -19.695 1.00 89.69 144 LEU A N 1
ATOM 1202 C CA . LEU A 1 144 ? 1.956 -1.979 -19.578 1.00 89.69 144 LEU A CA 1
ATOM 1203 C C . LEU A 1 144 ? 1.495 -2.108 -18.118 1.00 89.69 144 LEU A C 1
ATOM 1205 O O . LEU A 1 144 ? 0.718 -1.309 -17.594 1.00 89.69 144 LEU A O 1
ATOM 1209 N N . ARG A 1 145 ? 2.004 -3.119 -17.419 1.00 91.38 145 ARG A N 1
ATOM 1210 C CA . ARG A 1 145 ? 1.697 -3.361 -16.018 1.00 91.38 145 ARG A CA 1
ATOM 1211 C C . ARG A 1 145 ? 2.329 -2.331 -15.096 1.00 91.38 145 ARG A C 1
ATOM 1213 O O . ARG A 1 145 ? 1.722 -2.027 -14.070 1.00 91.38 145 ARG A O 1
ATOM 1220 N N . VAL A 1 146 ? 3.484 -1.767 -15.450 1.00 93.75 146 VAL A N 1
ATOM 1221 C CA . VAL A 1 146 ? 4.048 -0.619 -14.728 1.00 93.75 146 VAL A CA 1
ATOM 1222 C C . VAL A 1 146 ? 3.051 0.533 -14.714 1.00 93.75 146 VAL A C 1
ATOM 1224 O O . VAL A 1 146 ? 2.790 1.060 -13.641 1.00 93.75 146 VAL A O 1
ATOM 1227 N N . GLU A 1 147 ? 2.424 0.872 -15.840 1.00 91.38 147 GLU A N 1
ATOM 1228 C CA . GLU A 1 147 ? 1.429 1.955 -15.893 1.00 91.38 147 GLU A CA 1
ATOM 1229 C C . GLU A 1 147 ? 0.212 1.677 -15.000 1.00 91.38 147 GLU A C 1
ATOM 1231 O O . GLU A 1 147 ? -0.232 2.550 -14.247 1.00 91.38 147 GLU A O 1
ATOM 1236 N N . TYR A 1 148 ? -0.308 0.445 -15.020 1.00 92.56 148 TYR A N 1
ATOM 1237 C CA . TYR A 1 148 ? -1.397 0.047 -14.122 1.00 92.56 148 TYR A CA 1
ATOM 1238 C C . TYR A 1 148 ? -0.998 0.141 -12.646 1.00 92.56 148 TYR A C 1
ATOM 1240 O O . TYR A 1 148 ? -1.781 0.619 -11.823 1.00 92.56 148 TYR A O 1
ATOM 1248 N N . ILE A 1 149 ? 0.218 -0.294 -12.310 1.00 94.00 149 ILE A N 1
ATOM 1249 C CA . ILE A 1 149 ? 0.749 -0.221 -10.948 1.00 94.00 149 ILE A CA 1
ATOM 1250 C C . ILE A 1 149 ? 0.956 1.238 -10.525 1.00 94.00 149 ILE A C 1
ATOM 1252 O O . ILE A 1 149 ? 0.557 1.589 -9.417 1.00 94.00 149 ILE A O 1
ATOM 1256 N N . SER A 1 150 ? 1.482 2.098 -11.399 1.00 94.12 150 SER A N 1
ATOM 1257 C CA . SER A 1 150 ? 1.630 3.540 -11.161 1.00 94.12 150 SER A CA 1
ATOM 1258 C C . SER A 1 150 ? 0.290 4.191 -10.828 1.00 94.12 150 SER A C 1
ATOM 1260 O O . SER A 1 150 ? 0.151 4.817 -9.779 1.00 94.12 150 SER A O 1
ATOM 1262 N N . ASN A 1 151 ? -0.726 3.974 -11.671 1.00 92.62 151 ASN A N 1
ATOM 1263 C CA . ASN A 1 151 ? -2.064 4.525 -11.451 1.00 92.62 151 ASN A CA 1
ATOM 1264 C C . ASN A 1 151 ? -2.687 4.022 -10.143 1.00 92.62 151 ASN A C 1
ATOM 1266 O O . ASN A 1 151 ? -3.306 4.797 -9.419 1.00 92.62 151 ASN A O 1
ATOM 1270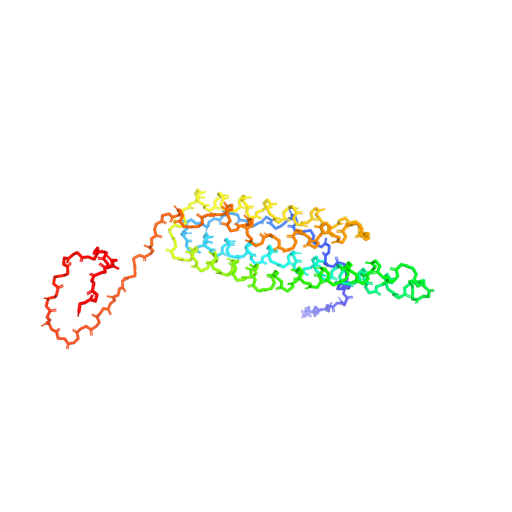 N N . TYR A 1 152 ? -2.505 2.743 -9.812 1.00 94.50 152 TYR A N 1
ATOM 1271 C CA . TYR A 1 152 ? -2.962 2.207 -8.534 1.00 94.50 152 TYR A CA 1
ATOM 1272 C C . TYR A 1 152 ? -2.257 2.880 -7.348 1.00 94.50 152 TYR A C 1
ATOM 1274 O O . TYR A 1 152 ? -2.930 3.366 -6.444 1.00 94.50 152 TYR A O 1
ATOM 1282 N N . ILE A 1 153 ? -0.920 2.941 -7.356 1.00 94.38 153 ILE A N 1
ATOM 1283 C CA . ILE A 1 153 ? -0.115 3.538 -6.276 1.00 94.38 153 ILE A CA 1
ATOM 1284 C C . ILE A 1 153 ? -0.514 4.996 -6.039 1.00 94.38 153 ILE A C 1
ATOM 1286 O O . ILE A 1 153 ? -0.617 5.415 -4.887 1.00 94.38 153 ILE A O 1
ATOM 1290 N N . ARG A 1 154 ? -0.769 5.743 -7.116 1.00 93.88 154 ARG A N 1
ATOM 1291 C CA . ARG A 1 154 ? -1.178 7.145 -7.047 1.00 93.88 154 ARG A CA 1
ATOM 1292 C C . ARG A 1 154 ? -2.469 7.335 -6.245 1.00 93.88 154 ARG A C 1
ATOM 1294 O O . ARG A 1 154 ? -2.533 8.174 -5.355 1.00 93.88 154 ARG A O 1
ATOM 1301 N N . GLU A 1 155 ? -3.481 6.520 -6.529 1.00 93.81 155 GLU A N 1
ATOM 1302 C CA . GLU A 1 155 ? -4.845 6.741 -6.028 1.00 93.81 155 GLU A CA 1
ATOM 1303 C C . GLU A 1 155 ? -5.179 5.951 -4.755 1.00 93.81 155 GLU A C 1
ATOM 1305 O O . GLU A 1 155 ? -6.159 6.247 -4.066 1.00 93.81 155 GLU A O 1
ATOM 1310 N N . ILE A 1 156 ? -4.390 4.925 -4.418 1.00 94.06 156 ILE A N 1
ATOM 1311 C CA . ILE A 1 156 ? -4.781 3.944 -3.400 1.00 94.06 156 ILE A CA 1
ATOM 1312 C C . ILE A 1 156 ? -4.995 4.547 -2.007 1.00 94.06 156 ILE A C 1
ATOM 1314 O O . ILE A 1 156 ? -5.861 4.084 -1.265 1.00 94.06 156 ILE A O 1
ATOM 1318 N N . GLY A 1 157 ? -4.255 5.605 -1.665 1.00 92.44 157 GLY A N 1
ATOM 1319 C CA . GLY A 1 157 ? -4.459 6.351 -0.422 1.00 92.44 157 GLY A CA 1
ATOM 1320 C C . GLY A 1 157 ? -5.870 6.928 -0.307 1.00 92.44 157 GLY A C 1
ATOM 1321 O O . GLY A 1 157 ? -6.512 6.803 0.734 1.00 92.44 157 GLY A O 1
ATOM 1322 N N . THR A 1 158 ? -6.380 7.496 -1.400 1.00 92.69 158 THR A N 1
ATOM 1323 C CA . THR A 1 158 ? -7.739 8.040 -1.479 1.00 92.69 158 THR A CA 1
ATOM 1324 C C . THR A 1 158 ? -8.776 6.928 -1.362 1.00 92.69 158 THR A C 1
ATOM 1326 O O . THR A 1 158 ? -9.716 7.047 -0.577 1.00 92.69 158 THR A O 1
ATOM 1329 N N . TYR A 1 159 ? -8.592 5.820 -2.088 1.00 94.44 159 TYR A N 1
ATOM 1330 C CA . TYR A 1 159 ? -9.547 4.707 -2.078 1.00 94.44 159 TYR A CA 1
ATOM 1331 C C . TYR A 1 159 ? -9.695 4.071 -0.697 1.00 94.44 159 TYR A C 1
ATOM 1333 O O . TYR A 1 159 ? -10.818 3.914 -0.218 1.00 94.44 159 TYR A O 1
ATOM 1341 N N . ILE A 1 160 ? -8.586 3.765 -0.016 1.00 94.56 160 ILE A N 1
ATOM 1342 C CA . ILE A 1 160 ? -8.668 3.177 1.326 1.00 94.56 160 ILE A CA 1
ATOM 1343 C C . ILE A 1 160 ? -9.278 4.154 2.341 1.00 94.56 160 ILE A C 1
ATOM 1345 O O . ILE A 1 160 ? -10.028 3.729 3.219 1.00 94.56 160 ILE A O 1
ATOM 1349 N N . GLY A 1 161 ? -9.015 5.459 2.207 1.00 92.81 161 GLY A N 1
ATOM 1350 C CA . GLY A 1 161 ? -9.630 6.478 3.057 1.00 92.81 161 GLY A CA 1
ATOM 1351 C C . GLY A 1 161 ? -11.146 6.559 2.893 1.00 92.81 161 GLY A C 1
ATOM 1352 O O . GLY A 1 161 ? -11.870 6.587 3.891 1.00 92.81 161 GLY A O 1
ATOM 1353 N N . LEU A 1 162 ? -11.630 6.534 1.649 1.00 93.69 162 LEU A N 1
ATOM 1354 C CA . LEU A 1 162 ? -13.062 6.540 1.346 1.00 93.69 162 LEU A CA 1
ATOM 1355 C C . LEU A 1 162 ? -13.764 5.274 1.842 1.00 93.69 162 LEU A C 1
ATOM 1357 O O . LEU A 1 162 ? -14.838 5.372 2.437 1.00 93.69 162 LEU A O 1
ATOM 1361 N N . ASP A 1 163 ? -13.151 4.109 1.626 1.00 94.94 163 ASP A N 1
ATOM 1362 C CA . ASP A 1 163 ? -13.746 2.825 1.995 1.00 94.94 163 ASP A CA 1
ATOM 1363 C C . ASP A 1 163 ? -13.821 2.632 3.513 1.00 94.94 163 ASP A C 1
ATOM 1365 O O . ASP A 1 163 ? -14.813 2.102 4.010 1.00 94.94 163 ASP A O 1
ATOM 1369 N N . LEU A 1 164 ? -12.795 3.059 4.261 1.00 93.00 164 LEU A N 1
ATOM 1370 C CA . LEU A 1 164 ? -12.788 2.916 5.722 1.00 93.00 164 LEU A CA 1
ATOM 1371 C C . LEU A 1 164 ? -13.700 3.922 6.421 1.00 93.00 164 LEU A C 1
ATOM 1373 O O . LEU A 1 164 ? -14.281 3.581 7.448 1.00 93.00 164 LEU A O 1
ATOM 1377 N N . ASN A 1 165 ? -13.819 5.143 5.886 1.00 87.94 165 ASN A N 1
ATOM 1378 C CA . ASN A 1 165 ? -14.745 6.174 6.363 1.00 87.94 165 ASN A CA 1
ATOM 1379 C C . ASN A 1 165 ? -14.768 6.330 7.899 1.00 87.94 165 ASN A C 1
ATOM 1381 O O . ASN A 1 165 ? -15.821 6.300 8.543 1.00 87.94 165 ASN A O 1
ATOM 1385 N N . VAL A 1 166 ? -13.577 6.464 8.492 1.00 87.44 166 VAL A N 1
ATOM 1386 C CA . VAL A 1 166 ? -13.364 6.441 9.951 1.00 87.44 166 VAL A CA 1
ATOM 1387 C C . VAL A 1 166 ? -14.157 7.532 10.679 1.00 87.44 166 VAL A C 1
ATOM 1389 O O . VAL A 1 166 ? -14.546 7.361 11.837 1.00 87.44 166 VAL A O 1
ATOM 1392 N N . GLU A 1 167 ? -14.480 8.629 9.993 1.00 85.31 167 GLU A N 1
ATOM 1393 C CA . GLU A 1 167 ? -15.303 9.725 10.508 1.00 85.31 167 GLU A CA 1
ATOM 1394 C C . GLU A 1 167 ? -16.668 9.245 11.031 1.00 85.31 167 GLU A C 1
ATOM 1396 O O . GLU A 1 167 ? -17.137 9.743 12.057 1.00 85.31 167 GLU A O 1
ATOM 1401 N N . LYS A 1 168 ? -17.265 8.227 10.394 1.00 85.12 168 LYS A N 1
ATOM 1402 C CA . LYS A 1 168 ? -18.568 7.658 10.782 1.00 85.12 168 LYS A CA 1
ATOM 1403 C C . LYS A 1 168 ? -18.513 6.733 11.995 1.00 85.12 168 LYS A C 1
ATOM 1405 O O . LYS A 1 168 ? -19.562 6.374 12.529 1.00 85.12 168 LYS A O 1
ATOM 1410 N N . ILE A 1 169 ? -17.322 6.331 12.432 1.00 85.69 169 ILE A N 1
ATOM 1411 C CA . ILE A 1 169 ? -17.175 5.415 13.560 1.00 85.69 169 ILE A CA 1
ATOM 1412 C C . ILE A 1 169 ? -17.524 6.157 14.863 1.00 85.69 169 ILE A C 1
ATOM 1414 O O . ILE A 1 169 ? -16.989 7.249 15.110 1.00 85.69 169 ILE A O 1
ATOM 1418 N N . PRO A 1 170 ? -18.410 5.594 15.706 1.00 76.56 170 PRO A N 1
ATOM 1419 C CA . PRO A 1 170 ? -18.844 6.226 16.945 1.00 76.56 170 PRO A CA 1
ATOM 1420 C C . PRO A 1 170 ? -17.756 6.240 18.028 1.00 76.56 170 PRO A C 1
ATOM 1422 O O . PRO A 1 170 ? -16.832 5.426 18.056 1.00 76.56 170 PRO A O 1
ATOM 1425 N N . GLY A 1 171 ? -17.921 7.173 18.966 1.00 63.97 171 GLY A N 1
ATOM 1426 C CA . GLY A 1 171 ? -16.997 7.415 20.068 1.00 63.97 171 GLY A CA 1
ATOM 1427 C C . GLY A 1 171 ? -15.909 8.403 19.670 1.00 63.97 171 GLY A C 1
ATOM 1428 O O . GLY A 1 171 ? -15.051 8.101 18.857 1.00 63.97 171 GLY A O 1
ATOM 1429 N N . LEU A 1 172 ? -15.935 9.594 20.253 1.00 61.47 172 LEU A N 1
ATOM 1430 C CA . LEU A 1 172 ? -14.694 10.257 20.627 1.00 61.47 172 LEU A CA 1
ATOM 1431 C C . LEU A 1 172 ? -14.424 9.711 22.025 1.00 61.47 172 LEU A C 1
ATOM 1433 O O . LEU A 1 172 ? -15.310 9.826 22.875 1.00 61.47 172 LEU A O 1
ATOM 1437 N N . LYS A 1 173 ? -13.285 9.051 22.273 1.00 56.97 173 LYS A N 1
ATOM 1438 C CA . LYS A 1 173 ? -12.865 8.777 23.655 1.00 56.97 173 LYS A CA 1
ATOM 1439 C C . LYS A 1 173 ? -13.054 10.082 24.426 1.00 56.97 173 LYS A C 1
ATOM 1441 O O . LYS A 1 173 ? -12.499 11.101 24.019 1.00 56.97 173 LYS A O 1
ATOM 1446 N N . ASN A 1 174 ? -13.885 10.069 25.471 1.00 48.09 174 ASN A N 1
ATOM 1447 C CA . ASN A 1 174 ? -14.009 11.220 26.354 1.00 48.09 174 ASN A CA 1
ATOM 1448 C C . ASN A 1 174 ? -12.596 11.526 26.839 1.00 48.09 174 ASN A C 1
ATOM 1450 O O . ASN A 1 174 ? -12.003 10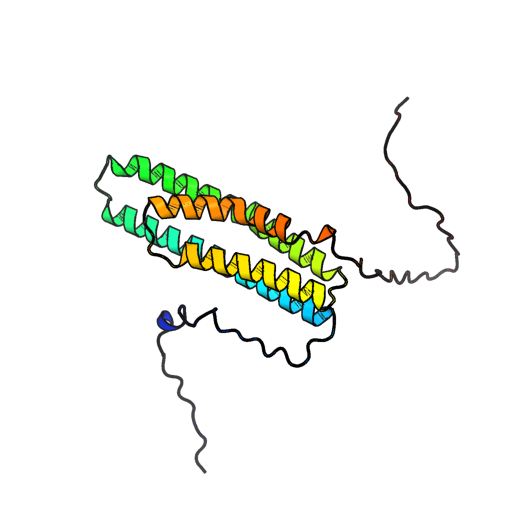.731 27.566 1.00 48.09 174 ASN A O 1
ATOM 1454 N N . ILE A 1 175 ? -12.028 12.634 26.374 1.00 46.75 175 ILE A N 1
ATOM 1455 C CA . ILE A 1 175 ? -10.791 13.142 26.938 1.00 46.75 175 ILE A CA 1
ATOM 1456 C C . ILE A 1 175 ? -11.209 13.630 28.322 1.00 46.75 175 ILE A C 1
ATOM 1458 O O . ILE A 1 175 ? -11.804 14.699 28.449 1.00 46.75 175 ILE A O 1
ATOM 1462 N N . GLU A 1 176 ? -10.980 12.822 29.357 1.00 39.69 176 GLU A N 1
ATOM 1463 C CA . GLU A 1 176 ? -11.013 13.319 30.728 1.00 39.69 176 GLU A CA 1
ATOM 1464 C C . GLU A 1 176 ? -9.874 14.329 30.854 1.00 39.69 176 GLU A C 1
ATOM 1466 O O . GLU A 1 176 ? -8.720 13.992 31.114 1.00 39.69 176 GLU A O 1
ATOM 1471 N N . ILE A 1 177 ? -10.185 15.599 30.597 1.00 41.88 177 ILE A N 1
ATOM 1472 C CA . ILE A 1 177 ? -9.281 16.692 30.918 1.00 41.88 177 ILE A CA 1
ATOM 1473 C C . ILE A 1 177 ? -9.341 16.831 32.435 1.00 41.88 177 ILE A C 1
ATOM 1475 O O . ILE A 1 177 ? -10.216 17.507 32.980 1.00 41.88 177 ILE A O 1
ATOM 1479 N N . THR A 1 178 ? -8.411 16.189 33.137 1.00 33.22 178 THR A N 1
ATOM 1480 C CA . THR A 1 178 ? -8.198 16.447 34.559 1.00 33.22 178 THR A CA 1
ATOM 1481 C C . THR A 1 178 ? -7.572 17.833 34.691 1.00 33.22 178 THR A C 1
ATOM 1483 O O . THR A 1 178 ? -6.353 17.996 34.755 1.00 33.22 178 THR A O 1
ATOM 1486 N N . LEU A 1 179 ? -8.410 18.872 34.689 1.00 37.62 179 LEU A N 1
ATOM 1487 C CA . LEU A 1 179 ? -7.990 20.214 35.067 1.00 37.62 179 LEU A CA 1
ATOM 1488 C C . LEU A 1 179 ? -7.581 20.152 36.538 1.00 37.62 179 LEU A C 1
ATOM 1490 O O . LEU A 1 179 ? -8.421 20.087 37.434 1.00 37.62 179 LEU A O 1
ATOM 1494 N N . ASN A 1 180 ? -6.275 20.154 36.796 1.00 37.03 180 ASN A N 1
ATOM 1495 C CA . ASN A 1 180 ? -5.749 20.256 38.148 1.00 37.03 180 ASN A CA 1
ATOM 1496 C C . ASN A 1 180 ? -5.889 21.714 38.605 1.00 37.03 180 ASN A C 1
ATOM 1498 O O . ASN A 1 180 ? -4.925 22.482 38.645 1.00 37.03 180 ASN A O 1
ATOM 1502 N N . VAL A 1 181 ? -7.129 22.132 38.866 1.00 39.06 181 VAL A N 1
ATOM 1503 C CA . VAL A 1 181 ? -7.422 23.487 39.311 1.00 39.06 181 VAL A CA 1
ATOM 1504 C C . VAL A 1 181 ? -7.033 23.581 40.782 1.00 39.06 181 VAL A C 1
ATOM 1506 O O . VAL A 1 181 ? -7.823 23.315 41.687 1.00 39.06 181 VAL A O 1
ATOM 1509 N N . LYS A 1 182 ? -5.801 24.021 41.051 1.00 45.09 182 LYS A N 1
ATOM 1510 C CA . LYS A 1 182 ? -5.458 24.634 42.342 1.00 45.09 182 LYS A CA 1
ATOM 1511 C C . LYS A 1 182 ? -6.134 26.008 42.445 1.00 45.09 182 LYS A C 1
ATOM 1513 O O . LYS A 1 182 ? -5.446 27.022 42.462 1.00 45.09 182 LYS A O 1
ATOM 1518 N N . LYS A 1 183 ? -7.472 26.029 42.464 1.00 41.53 183 LYS A N 1
ATOM 1519 C CA . LYS A 1 183 ? -8.366 27.065 43.017 1.00 41.53 183 LYS A CA 1
ATOM 1520 C C . LYS A 1 183 ? -9.802 26.795 42.564 1.00 41.53 183 LYS A C 1
ATOM 1522 O O . LYS A 1 183 ? -10.086 26.713 41.382 1.00 41.53 183 LYS A O 1
ATOM 1527 N N . LYS A 1 184 ? -10.708 26.664 43.533 1.00 39.84 184 LYS A N 1
ATOM 1528 C CA . LYS A 1 184 ? -12.154 26.579 43.310 1.00 39.84 184 LYS A CA 1
ATOM 1529 C C . LYS A 1 184 ? -12.646 27.808 42.545 1.00 39.84 184 LYS A C 1
ATOM 1531 O O . LYS A 1 184 ? -12.828 28.838 43.179 1.00 39.84 184 LYS A O 1
ATOM 1536 N N . GLU A 1 185 ? -12.955 27.661 41.264 1.00 34.66 185 GLU A N 1
ATOM 1537 C CA . GLU A 1 185 ? -13.973 28.474 40.597 1.00 34.66 185 GLU A CA 1
ATOM 1538 C C . GLU A 1 185 ? -14.778 27.578 39.653 1.00 34.66 185 GLU A C 1
ATOM 1540 O O . GLU A 1 185 ? -14.243 26.891 38.784 1.00 34.66 185 GLU A O 1
ATOM 1545 N N . THR A 1 186 ? -16.082 27.518 39.901 1.00 31.05 186 THR A N 1
ATOM 1546 C CA . THR A 1 186 ? -17.051 26.740 39.134 1.00 31.05 186 THR A CA 1
ATOM 1547 C C . THR A 1 186 ? -17.343 27.483 37.834 1.00 31.05 186 THR A C 1
ATOM 1549 O O . THR A 1 186 ? -17.976 28.535 37.865 1.00 31.05 186 THR A O 1
ATOM 1552 N N . LEU A 1 187 ? -16.919 26.941 36.691 1.00 33.50 187 LEU A N 1
ATOM 1553 C CA . LEU A 1 187 ? -17.332 27.432 35.376 1.00 33.50 187 LEU A CA 1
ATOM 1554 C C . LEU A 1 187 ? -18.387 26.483 34.802 1.00 33.50 187 LEU A C 1
ATOM 1556 O O . LEU A 1 187 ? -18.090 25.358 34.410 1.00 33.50 187 LEU A O 1
ATOM 1560 N N . ILE A 1 188 ? -19.640 26.940 34.784 1.00 33.56 188 ILE A N 1
ATOM 1561 C CA . ILE A 1 188 ? -20.728 26.287 34.053 1.00 33.56 188 ILE A CA 1
ATOM 1562 C C . ILE A 1 188 ? -20.637 26.789 32.612 1.00 33.56 188 ILE A C 1
ATOM 1564 O O . ILE A 1 188 ? -21.036 27.916 32.326 1.00 33.56 188 ILE A O 1
ATOM 1568 N N . ILE A 1 189 ? -20.100 25.971 31.708 1.00 37.34 189 ILE A N 1
ATOM 1569 C CA . ILE A 1 189 ? -20.125 26.266 30.272 1.00 37.34 189 ILE A CA 1
ATOM 1570 C C . ILE A 1 189 ? -21.426 25.691 29.711 1.00 37.34 189 ILE A C 1
ATOM 1572 O O . ILE A 1 189 ? -21.574 24.476 29.582 1.00 37.34 189 ILE A O 1
ATOM 1576 N N . LYS A 1 190 ? -22.381 26.573 29.406 1.00 35.66 190 LYS A N 1
ATOM 1577 C CA . LYS A 1 190 ? -23.485 26.277 28.492 1.00 35.66 190 LYS A CA 1
ATOM 1578 C C . LYS A 1 190 ? -23.060 26.717 27.089 1.00 35.66 190 LYS A C 1
ATOM 1580 O O . LYS A 1 190 ? -22.592 27.836 26.921 1.00 35.66 190 LYS A O 1
ATOM 1585 N N . ASP A 1 191 ? -23.239 25.808 26.136 1.00 38.66 191 ASP A N 1
ATOM 1586 C CA . ASP A 1 191 ? -23.263 26.029 24.686 1.00 38.66 191 ASP A CA 1
ATOM 1587 C C . ASP A 1 191 ? -21.921 26.311 23.979 1.00 38.66 191 ASP A C 1
ATOM 1589 O O . ASP A 1 191 ? -21.502 27.446 23.779 1.00 38.66 191 ASP A O 1
ATOM 1593 N N . LEU A 1 192 ? -21.287 25.243 23.475 1.00 35.75 192 LEU A N 1
ATOM 1594 C CA . LEU A 1 192 ? -20.317 25.318 22.374 1.00 35.75 192 LEU A CA 1
ATOM 1595 C C . LEU A 1 192 ? -21.032 24.998 21.051 1.00 35.75 192 LEU A C 1
ATOM 1597 O O . LEU A 1 192 ? -20.929 23.891 20.528 1.00 35.75 192 LEU A O 1
ATOM 1601 N N . TYR A 1 193 ? -21.772 25.970 20.512 1.00 33.56 193 TYR A N 1
ATOM 1602 C CA . TYR A 1 193 ? -22.260 25.944 19.129 1.00 33.56 193 TYR A CA 1
ATOM 1603 C C . TYR A 1 193 ? -21.736 27.168 18.362 1.00 33.56 193 TYR A C 1
ATOM 1605 O O . TYR A 1 193 ? -21.960 28.301 18.762 1.00 33.56 193 TYR A O 1
ATOM 1613 N N . TYR A 1 194 ? -21.072 26.881 17.236 1.00 33.06 194 TYR A N 1
ATOM 1614 C CA . TYR A 1 194 ? -20.875 27.719 16.046 1.00 33.06 194 TYR A CA 1
ATOM 1615 C C . TYR A 1 194 ? -20.338 29.148 16.227 1.00 33.06 194 TYR A C 1
ATOM 1617 O O . TYR A 1 194 ? -21.074 30.086 16.505 1.00 33.06 194 TYR A O 1
ATOM 1625 N N . LEU A 1 195 ? -19.082 29.349 15.822 1.00 29.83 195 LEU A N 1
ATOM 1626 C CA . LEU A 1 195 ? -18.636 30.633 15.281 1.00 29.83 195 LEU A CA 1
ATOM 1627 C C . LEU A 1 195 ? -18.420 30.482 13.777 1.00 29.83 195 LEU A C 1
ATOM 1629 O O . LEU A 1 195 ? -17.341 30.126 13.309 1.00 29.83 195 LEU A O 1
ATOM 1633 N N . HIS A 1 196 ? -19.477 30.768 13.017 1.00 28.97 196 HIS A N 1
ATOM 1634 C CA . HIS A 1 196 ? -19.351 31.130 11.615 1.00 28.97 196 HIS A CA 1
ATOM 1635 C C . HIS A 1 196 ? -20.007 32.494 11.376 1.00 28.97 196 HIS A C 1
ATOM 1637 O O . HIS A 1 196 ? -21.215 32.638 11.512 1.00 28.97 196 HIS A O 1
ATOM 1643 N N . LYS A 1 197 ? -19.162 33.414 10.891 1.00 31.59 197 LYS A N 1
ATOM 1644 C CA . LYS A 1 197 ? -19.436 34.584 10.038 1.00 31.59 197 LYS A CA 1
ATOM 1645 C C . LYS A 1 197 ? -20.002 35.877 10.651 1.00 31.59 197 LYS A C 1
ATOM 1647 O O . LYS A 1 197 ? -21.083 35.883 11.219 1.00 31.59 197 LYS A O 1
ATOM 1652 N N . LYS A 1 198 ? -19.327 36.952 10.193 1.00 31.69 198 LYS A N 1
ATOM 1653 C CA . LYS A 1 198 ? -19.829 38.288 9.809 1.00 31.69 198 LYS A CA 1
ATOM 1654 C C . LYS A 1 198 ? -20.085 39.253 10.980 1.00 31.69 198 LYS A C 1
ATOM 1656 O O . LYS A 1 198 ? -20.652 38.852 11.976 1.00 31.69 198 LYS A O 1
ATOM 1661 N N . ASP A 1 199 ? -19.650 40.511 10.985 1.00 33.84 199 ASP A N 1
ATOM 1662 C CA . ASP A 1 199 ? -19.247 41.436 9.925 1.00 33.84 199 ASP A CA 1
ATOM 1663 C C . ASP A 1 199 ? -18.177 42.415 10.450 1.00 33.84 199 ASP A C 1
ATOM 1665 O O . ASP A 1 199 ? -18.199 42.822 11.610 1.00 33.84 199 ASP A O 1
ATOM 1669 N N . ILE A 1 200 ? -17.252 42.789 9.563 1.00 37.88 200 ILE A N 1
ATOM 1670 C CA . ILE A 1 200 ? -16.468 44.023 9.661 1.00 37.88 200 ILE A CA 1
ATOM 1671 C C . ILE A 1 200 ? -17.437 45.166 9.340 1.00 37.88 200 ILE A C 1
ATOM 1673 O O . ILE A 1 200 ? -18.061 45.140 8.277 1.00 37.88 200 ILE A O 1
ATOM 1677 N N . ALA A 1 201 ? -17.537 46.143 10.238 1.00 39.22 201 ALA A N 1
ATOM 1678 C CA . ALA A 1 201 ? -18.040 47.485 9.963 1.00 39.22 201 ALA A CA 1
ATOM 1679 C C . ALA A 1 201 ? -16.948 48.488 10.344 1.00 39.22 201 ALA A C 1
ATOM 1681 O O . ALA A 1 201 ? -16.283 48.247 11.380 1.00 39.22 201 ALA A O 1
#

pLDDT: mean 74.12, std 24.61, range [28.97, 96.75]

Radius of gyration: 24.62 Å; chains: 1; bounding box: 50×81×73 Å

Organism: NCBI:txid1211035

Sequence (201 aa):
MLKGVVIMKNINIQKQNSLIYSHLTINQQQYDNNEDHVKLIQFRLNLFKEVVETGIIKVKNYLLQYIKQNKNNYKENNELLHIVQDFLRSEEEFKIHGISTLNKISNEIELKNVNIDIYKELTRIINNHIKIANELINKEIDLLRVEYISNYIREIGTYIGLDLNVEKIPGLKNIEITLNVKKKETLIIKDLYYLHKKDIA

Foldseek 3Di:
DDDDDDDDDDDDPPVCVPPPPVPPPPPPPDPQALVSLLVVLLVLLVVLVVLLVVLLVLLVVVLVVVCVVCVPPPVVVVVSVVLVVLLVVLQVLCVVQQVVLSVVLSVLSVQFRCGPVLSVQSVVLSVVSSVVSCVLRVDDDDSVSSVVSSVCSNCVSVVSNVSSVSVPGDGRPPPPPPPPPPDDDDDDDDDPDDDDDDDDD

Secondary structure (DSSP, 8-state):
-PPPP-------GGGSTTS-GGG-----TT--SHHHHHHHHHHHHHHHHHHHHHHHHHHHHHHHHHHHHTTT-TTHHHHHHHHHHHHHHHHHHIIIIIHHHHHHHHHHHHTS---HHHHHHHHHHHHHHHHHHHHHHSSPP-HHHHHHHHHHHHHHHHHHHHHH-GGGS------------SS------------------